Protein AF-A0A419DRN4-F1 (afdb_monomer_lite)

Secondary structure (DSSP, 8-state):
--HHHHHHHHHHHHHTSPP-HHHHHHHHHHHHH---TTHHHHHHHHHHHHHHHTT-HHHHHHHHHHHHHHHHTT-----HHHHHHHHHHHHHHHHHHTT-TTS-HHHHHHHHHHHHHHHHHHT-HHHHHHHHHHHHHHHT-HHHHHHHHHHHHTSPP-TTPPPHHHHHHHHHHHHHHTT-HHHHHHHHHHHHHSSS-THHHHHHHHHHHHHHHHTTTSS---HHHHHHHHTTPPPS-TTTTHHHHHHHHHHH-TT----HHHHHHHGGG--HHHHHHHHHHHHHHHHHHTTT---HHHHHHHHHHHHHHHHHHHTTT--HHHHHHHHHHH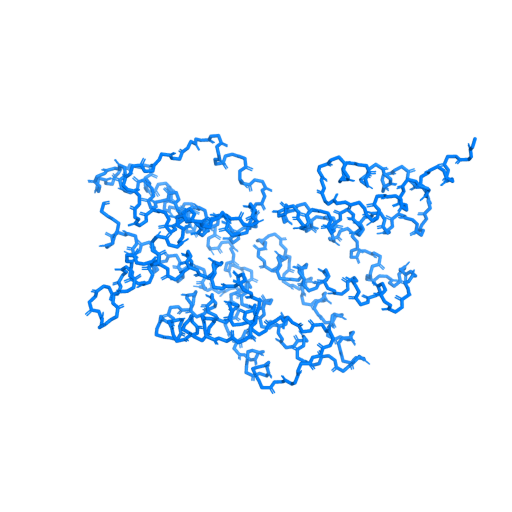HHHHH--

pLDDT: mean 90.11, std 9.07, range [51.47, 98.62]

Radius of gyration: 21.11 Å; chains: 1; bounding box: 54×40×71 Å

Structure (mmCIF, N/CA/C/O backbone):
data_AF-A0A419DRN4-F1
#
_entry.id   AF-A0A419DRN4-F1
#
loop_
_atom_site.group_PDB
_atom_site.id
_atom_site.type_symbol
_atom_site.label_atom_id
_atom_site.label_alt_id
_atom_site.label_comp_id
_atom_site.label_asym_id
_atom_site.label_entity_id
_atom_site.label_seq_id
_atom_site.pdbx_PDB_ins_code
_atom_site.Cartn_x
_atom_site.Cartn_y
_atom_site.Cartn_z
_atom_site.occupancy
_atom_site.B_iso_or_equiv
_atom_site.auth_seq_id
_atom_site.auth_comp_id
_atom_site.auth_asym_id
_atom_site.auth_atom_id
_atom_site.pdbx_PDB_model_num
ATOM 1 N N . MET A 1 1 ? -5.513 17.258 40.469 1.00 56.28 1 MET A N 1
ATOM 2 C CA . MET A 1 1 ? -6.393 16.559 39.514 1.00 56.28 1 MET A CA 1
ATOM 3 C C . MET A 1 1 ? -6.004 15.093 39.534 1.00 56.28 1 MET A C 1
ATOM 5 O O . MET A 1 1 ? -4.873 14.795 39.905 1.00 56.28 1 MET A O 1
ATOM 9 N N . ASN A 1 2 ? -6.939 14.185 39.268 1.00 71.81 2 ASN A N 1
ATOM 10 C CA . ASN A 1 2 ? -6.624 12.764 39.160 1.00 71.81 2 ASN A CA 1
ATOM 11 C C . ASN A 1 2 ? -5.829 12.545 37.852 1.00 71.81 2 ASN A C 1
ATOM 13 O O . ASN A 1 2 ? -6.337 12.957 36.810 1.00 71.81 2 ASN A O 1
ATOM 17 N N . PRO A 1 3 ? -4.635 11.916 37.863 1.00 73.00 3 PRO A N 1
ATOM 18 C CA . PRO A 1 3 ? -3.851 11.663 36.645 1.00 73.00 3 PRO A CA 1
ATOM 19 C C . PRO A 1 3 ? -4.659 10.999 35.518 1.00 73.00 3 PRO A C 1
ATOM 21 O O . PRO A 1 3 ? -4.467 11.282 34.341 1.00 73.00 3 PRO A O 1
ATOM 24 N N . HIS A 1 4 ? -5.635 10.168 35.880 1.00 70.56 4 HIS A N 1
ATOM 25 C CA . HIS A 1 4 ? -6.548 9.533 34.935 1.00 70.56 4 HIS A CA 1
ATOM 26 C C . HIS A 1 4 ? -7.506 10.526 34.238 1.00 70.56 4 HIS A C 1
ATOM 28 O O . HIS A 1 4 ? -7.734 10.436 33.033 1.00 70.56 4 HIS A O 1
ATOM 34 N N . GLU A 1 5 ? -8.034 11.515 34.967 1.00 73.38 5 GLU A N 1
ATOM 35 C CA . GLU A 1 5 ? -8.891 12.568 34.393 1.00 73.38 5 GLU A CA 1
ATOM 36 C C . GLU A 1 5 ? -8.097 13.498 33.458 1.00 73.38 5 GLU A C 1
ATOM 38 O O . GLU A 1 5 ? -8.642 14.005 32.472 1.00 73.38 5 GLU A O 1
ATOM 43 N N . GLU A 1 6 ? -6.803 13.692 33.740 1.00 86.12 6 GLU A N 1
ATOM 44 C CA . GLU A 1 6 ? -5.885 14.470 32.901 1.00 86.12 6 GLU A CA 1
ATOM 45 C C . GLU A 1 6 ? -5.606 13.766 31.565 1.00 86.12 6 GLU A C 1
ATOM 47 O O . GLU A 1 6 ? -5.730 14.400 30.512 1.00 86.12 6 GLU A O 1
ATOM 52 N N . LEU A 1 7 ? -5.315 12.458 31.582 1.00 87.69 7 LEU A N 1
ATOM 53 C CA . LEU A 1 7 ? -5.073 11.673 30.364 1.00 87.69 7 LEU A CA 1
ATOM 54 C C . LEU A 1 7 ? -6.320 11.564 29.480 1.00 87.69 7 LEU A C 1
ATOM 56 O O . LEU A 1 7 ? -6.224 11.757 28.269 1.00 87.69 7 LEU A O 1
ATOM 60 N N . ASN A 1 8 ? -7.500 11.333 30.061 1.00 88.00 8 ASN A N 1
ATOM 61 C CA . ASN A 1 8 ? -8.742 11.289 29.286 1.00 88.00 8 ASN A CA 1
ATOM 62 C C . ASN A 1 8 ? -9.063 12.654 28.643 1.00 88.00 8 ASN A C 1
ATOM 64 O O . ASN A 1 8 ? -9.419 12.736 27.468 1.00 88.00 8 ASN A O 1
ATOM 68 N N . SER A 1 9 ? -8.866 13.753 29.381 1.00 89.62 9 SER A N 1
ATOM 69 C CA . SER A 1 9 ? -9.043 15.107 28.833 1.00 89.62 9 SER A CA 1
ATOM 70 C C . SER A 1 9 ? -8.033 15.425 27.727 1.00 89.62 9 SER A C 1
ATOM 72 O O . SER A 1 9 ? -8.360 16.127 26.767 1.00 89.62 9 SER A O 1
ATOM 74 N N . LEU A 1 10 ? -6.798 14.928 27.840 1.00 91.38 10 LEU A N 1
ATOM 75 C CA . LEU A 1 10 ? -5.799 15.042 26.782 1.00 91.38 10 LEU A CA 1
ATOM 76 C C . LEU A 1 10 ? -6.215 14.241 25.542 1.00 91.38 10 LEU A C 1
ATOM 78 O O . LEU A 1 10 ? -6.235 14.810 24.453 1.00 91.38 10 LEU A O 1
ATOM 82 N N . TYR A 1 11 ? -6.618 12.980 25.709 1.00 94.50 11 TYR A N 1
ATOM 83 C CA . TYR A 1 11 ? -7.093 12.132 24.616 1.00 94.50 11 TYR A CA 1
ATOM 84 C C . TYR A 1 11 ? -8.239 12.783 23.833 1.00 94.50 11 TYR A C 1
ATOM 86 O O . TYR A 1 11 ? -8.164 12.878 22.611 1.00 94.50 11 TYR A O 1
ATOM 94 N N . LEU A 1 12 ? -9.259 13.312 24.516 1.00 93.19 12 LEU A N 1
ATOM 95 C CA . LEU A 1 12 ? -10.396 13.967 23.856 1.00 93.19 12 LEU A CA 1
ATOM 96 C C . LEU A 1 12 ? -9.982 15.173 23.000 1.00 93.19 12 LEU A C 1
ATOM 98 O O . LEU A 1 12 ? -10.598 15.420 21.967 1.00 93.19 12 LEU A O 1
ATOM 102 N N . ARG A 1 13 ? -8.933 15.907 23.395 1.00 93.81 13 ARG A N 1
ATOM 103 C CA . ARG A 1 13 ? -8.377 16.996 22.575 1.00 93.81 13 ARG A CA 1
ATOM 104 C C . ARG A 1 13 ? -7.607 16.468 21.368 1.00 93.81 13 ARG A C 1
ATOM 106 O O . ARG A 1 13 ? -7.737 17.022 20.285 1.00 93.81 13 ARG A O 1
ATOM 113 N N . LEU A 1 14 ? -6.809 15.418 21.557 1.00 94.06 14 LEU A N 1
ATOM 114 C CA . LEU A 1 14 ? -5.990 14.826 20.495 1.00 94.06 14 LEU A CA 1
ATOM 115 C C . LEU A 1 14 ? -6.829 14.091 19.451 1.00 94.06 14 LEU A C 1
ATOM 117 O O . LEU A 1 14 ? -6.462 14.078 18.278 1.00 94.06 14 LEU A O 1
ATOM 121 N N . LYS A 1 15 ? -7.955 13.498 19.854 1.00 91.62 15 LYS A N 1
ATOM 122 C CA . LYS A 1 15 ? -8.861 12.777 18.958 1.00 91.62 15 LYS A CA 1
ATOM 123 C C . LYS A 1 15 ? -9.292 13.637 17.766 1.00 91.62 15 LYS A C 1
ATOM 125 O O . LYS A 1 15 ? -9.277 13.149 16.644 1.00 91.62 15 LYS A O 1
ATOM 130 N N . GLU A 1 16 ? -9.595 14.907 18.013 1.00 90.75 16 GLU A N 1
ATOM 131 C CA . GLU A 1 16 ? -10.092 15.859 17.009 1.00 90.75 16 GLU A CA 1
ATOM 132 C C . GLU A 1 16 ? -8.982 16.744 16.405 1.00 90.75 16 GLU A C 1
ATOM 134 O O . GLU A 1 16 ? -9.267 17.629 15.603 1.00 90.75 16 GLU A O 1
ATOM 139 N N . ALA A 1 17 ? -7.725 16.561 16.820 1.00 93.31 17 ALA A N 1
ATOM 140 C CA . ALA A 1 17 ? -6.602 17.354 16.332 1.00 93.31 17 ALA A CA 1
ATOM 141 C C . ALA A 1 17 ? -6.109 16.861 14.964 1.00 93.31 17 ALA A C 1
ATOM 143 O O . ALA A 1 17 ? -6.125 15.659 14.689 1.00 93.31 17 ALA A O 1
ATOM 144 N N . ASP A 1 18 ? -5.600 17.791 14.150 1.00 95.06 18 ASP A N 1
ATOM 145 C CA . ASP A 1 18 ? -4.976 17.466 12.868 1.00 95.06 18 ASP A CA 1
ATOM 146 C C . ASP A 1 18 ? -3.788 16.495 13.055 1.00 95.06 18 ASP A C 1
ATOM 148 O O . ASP A 1 18 ? -3.058 16.595 14.053 1.00 95.06 18 ASP A O 1
ATOM 152 N N . PRO A 1 19 ? -3.554 15.569 12.105 1.00 94.19 19 PRO A N 1
ATOM 153 C CA . PRO A 1 19 ? -2.434 14.638 12.168 1.00 94.19 19 PRO A CA 1
ATOM 154 C C . PRO A 1 19 ? -1.077 15.344 12.267 1.00 94.19 19 PRO A C 1
ATOM 156 O O . PRO A 1 19 ? -0.766 16.249 11.492 1.00 94.19 19 PRO A O 1
ATOM 159 N N . SER A 1 20 ? -0.243 14.922 13.219 1.00 94.94 20 SER A N 1
ATOM 160 C CA . SER A 1 20 ? 1.113 15.455 13.399 1.00 94.94 20 SER A CA 1
ATOM 161 C C . SER A 1 20 ? 2.013 14.488 14.172 1.00 94.94 20 SER A C 1
ATOM 163 O O . SER A 1 20 ? 1.536 13.530 14.791 1.00 94.94 20 SER A O 1
ATOM 165 N N . LEU A 1 21 ? 3.328 14.732 14.146 1.00 93.25 21 LEU A N 1
ATOM 166 C CA . LEU A 1 21 ? 4.293 13.961 14.940 1.00 93.25 21 LEU A CA 1
ATOM 167 C C . LEU A 1 21 ? 4.027 14.121 16.442 1.00 93.25 21 LEU A C 1
ATOM 169 O O . LEU A 1 21 ? 3.915 13.126 17.147 1.00 93.25 21 LEU A O 1
ATOM 173 N N . GLU A 1 22 ? 3.824 15.358 16.905 1.00 96.50 22 GLU A N 1
ATOM 174 C CA . GLU A 1 22 ? 3.532 15.678 18.310 1.00 96.50 22 GLU A CA 1
ATOM 175 C C . GLU A 1 22 ? 2.226 15.022 18.790 1.00 96.50 22 GLU A C 1
ATOM 177 O O . GLU A 1 22 ? 2.154 14.494 19.905 1.00 96.50 22 GLU A O 1
ATOM 182 N N . ARG A 1 23 ? 1.196 14.997 17.927 1.00 96.31 23 ARG A N 1
ATOM 183 C CA . ARG A 1 23 ? -0.053 14.270 18.193 1.00 96.31 23 ARG A CA 1
ATOM 184 C C . ARG A 1 23 ? 0.220 12.779 18.372 1.00 96.31 23 ARG A C 1
ATOM 186 O O . ARG A 1 23 ? -0.278 12.188 19.327 1.00 96.31 23 ARG A O 1
ATOM 193 N N . GLY A 1 24 ? 1.020 12.189 17.486 1.00 95.88 24 GLY A N 1
ATOM 194 C CA . GLY A 1 24 ? 1.427 10.787 17.566 1.00 95.88 24 GLY A CA 1
ATOM 195 C C . GLY A 1 24 ? 2.184 10.465 18.855 1.00 95.88 24 GLY A C 1
ATOM 196 O O . GLY A 1 24 ? 1.795 9.547 19.570 1.00 95.88 24 GLY A O 1
ATOM 197 N N . GLU A 1 25 ? 3.213 11.242 19.192 1.00 96.06 25 GLU A N 1
ATOM 198 C CA . GLU A 1 25 ? 3.991 11.071 20.428 1.00 96.06 25 GLU A CA 1
ATOM 199 C C . GLU A 1 25 ? 3.091 11.137 21.667 1.00 96.06 25 GLU A C 1
ATOM 201 O O . GLU A 1 25 ? 3.141 10.254 22.521 1.00 96.06 25 GLU A O 1
ATOM 206 N N . SER A 1 26 ? 2.186 12.118 21.716 1.00 96.31 26 SER A N 1
ATOM 207 C CA . SER A 1 26 ? 1.250 12.275 22.833 1.00 96.31 26 SER A CA 1
ATOM 208 C C . SER A 1 26 ? 0.281 11.094 22.964 1.00 96.31 26 SER A C 1
ATOM 210 O O . SER A 1 26 ? 0.006 10.642 24.074 1.00 96.31 26 SER A O 1
ATOM 212 N N . LEU A 1 27 ? -0.245 10.576 21.847 1.00 97.62 27 LEU A N 1
ATOM 213 C CA . LEU A 1 27 ? -1.132 9.405 21.847 1.00 97.62 27 LEU A CA 1
ATOM 214 C C . LEU A 1 27 ? -0.395 8.132 22.283 1.00 97.62 27 LEU A C 1
ATOM 216 O O . LEU A 1 27 ? -0.963 7.332 23.029 1.00 97.62 27 LEU A O 1
ATOM 220 N N . TRP A 1 28 ? 0.864 7.968 21.868 1.00 96.19 28 TRP A N 1
ATOM 221 C CA . TRP A 1 28 ? 1.708 6.854 22.300 1.00 96.19 28 TRP A CA 1
ATOM 222 C C . TRP A 1 28 ? 1.975 6.902 23.807 1.00 96.19 28 TRP A C 1
ATOM 224 O O . TRP A 1 28 ? 1.780 5.901 24.493 1.00 96.19 28 TRP A O 1
ATOM 234 N N . THR A 1 29 ? 2.303 8.078 24.352 1.00 94.94 29 THR A N 1
ATOM 235 C CA . THR A 1 29 ? 2.464 8.263 25.803 1.00 94.94 29 THR A CA 1
ATOM 236 C C . THR A 1 29 ? 1.190 7.904 26.567 1.00 94.94 29 THR A C 1
ATOM 238 O O . THR A 1 29 ? 1.260 7.198 27.569 1.00 94.94 29 THR A O 1
ATOM 241 N N . ILE A 1 30 ? 0.007 8.316 26.087 1.00 95.31 30 ILE A N 1
ATOM 242 C CA . ILE A 1 30 ? -1.265 7.918 26.719 1.00 95.31 30 ILE A CA 1
ATOM 243 C C . ILE A 1 30 ? -1.413 6.394 26.716 1.00 95.31 30 ILE A C 1
ATOM 245 O O . ILE A 1 30 ? -1.795 5.828 27.738 1.00 95.31 30 ILE A O 1
ATOM 249 N N . PHE A 1 31 ? -1.126 5.735 25.591 1.00 95.75 31 PHE A N 1
ATOM 250 C CA . PHE A 1 31 ? -1.194 4.279 25.477 1.00 95.75 31 PHE A CA 1
ATOM 251 C C . PHE A 1 31 ? -0.250 3.566 26.459 1.00 95.75 31 PHE A C 1
ATOM 253 O O . PHE A 1 31 ? -0.656 2.584 27.085 1.00 95.75 31 PHE A O 1
ATOM 260 N N . GLU A 1 32 ? 0.983 4.048 26.619 1.00 94.56 32 GLU A N 1
ATOM 261 C CA . GLU A 1 32 ? 1.964 3.451 27.529 1.00 94.56 32 GLU A CA 1
ATOM 262 C C . GLU A 1 32 ? 1.582 3.653 29.000 1.00 94.56 32 GLU A C 1
ATOM 264 O O . GLU A 1 32 ? 1.533 2.675 29.759 1.00 94.56 32 GLU A O 1
ATOM 269 N N . ASP A 1 33 ? 1.245 4.889 29.372 1.00 93.44 33 ASP A N 1
ATOM 270 C CA . ASP A 1 33 ? 1.101 5.316 30.767 1.00 93.44 33 ASP A CA 1
ATOM 271 C C . ASP A 1 33 ? -0.280 5.019 31.365 1.00 93.44 33 ASP A C 1
ATOM 273 O O . ASP A 1 33 ? -0.430 4.948 32.590 1.00 93.44 33 ASP A O 1
ATOM 277 N N . THR A 1 34 ? -1.314 4.845 30.536 1.00 92.75 34 THR A N 1
ATOM 278 C CA . THR A 1 34 ? -2.661 4.585 31.050 1.00 92.75 34 THR A CA 1
ATOM 279 C C . THR A 1 34 ? -2.835 3.141 31.529 1.00 92.75 34 THR A C 1
ATOM 281 O O . THR A 1 34 ? -2.494 2.171 30.844 1.00 92.75 34 THR A O 1
ATOM 284 N N . THR A 1 35 ? -3.448 2.986 32.703 1.00 90.00 35 THR A N 1
ATOM 285 C CA . THR A 1 35 ? -3.929 1.696 33.232 1.00 90.00 35 THR A CA 1
ATOM 286 C C . THR A 1 35 ? -5.413 1.457 32.949 1.00 90.00 35 THR A C 1
ATOM 288 O O . THR A 1 35 ? -5.949 0.408 33.303 1.00 90.00 35 THR A O 1
ATOM 291 N N . ASP A 1 36 ? -6.088 2.416 32.311 1.00 90.25 36 ASP A N 1
ATOM 292 C CA . ASP A 1 36 ? -7.487 2.293 31.920 1.00 90.25 36 ASP A CA 1
ATOM 293 C C . ASP A 1 36 ? -7.631 1.383 30.698 1.00 90.25 36 ASP A C 1
ATOM 295 O O . ASP A 1 36 ? -7.237 1.743 29.587 1.00 90.25 36 ASP A O 1
ATOM 299 N N . ALA A 1 37 ? -8.242 0.218 30.913 1.00 89.50 37 ALA A N 1
ATOM 300 C CA . ALA A 1 37 ? -8.486 -0.783 29.880 1.00 89.50 37 ALA A CA 1
ATOM 301 C C . ALA A 1 37 ? -9.396 -0.289 28.741 1.00 89.50 37 ALA A C 1
ATOM 303 O O . ALA A 1 37 ? -9.355 -0.860 27.657 1.00 89.50 37 ALA A O 1
ATOM 304 N N . THR A 1 38 ? -10.188 0.765 28.955 1.00 90.50 38 THR A N 1
ATOM 305 C CA . THR A 1 38 ? -11.053 1.359 27.926 1.00 90.50 38 THR A CA 1
ATOM 306 C C . THR A 1 38 ? -10.331 2.436 27.119 1.00 90.50 38 THR A C 1
ATOM 308 O O . THR A 1 38 ? -10.432 2.465 25.894 1.00 90.50 38 THR A O 1
ATOM 311 N N . LEU A 1 39 ? -9.544 3.293 27.778 1.00 93.00 39 LEU A N 1
ATOM 312 C CA . LEU A 1 39 ? -8.794 4.360 27.113 1.00 93.00 39 LEU A CA 1
ATOM 313 C C . LEU A 1 39 ? -7.594 3.824 26.327 1.00 93.00 39 LEU A C 1
ATOM 315 O O . LEU A 1 39 ? -7.273 4.352 25.263 1.00 93.00 39 LEU A O 1
ATOM 319 N N . ARG A 1 40 ? -6.932 2.779 26.835 1.00 95.06 40 ARG A N 1
ATOM 320 C CA . ARG A 1 40 ? -5.718 2.213 26.234 1.00 95.06 40 ARG A CA 1
ATOM 321 C C . ARG A 1 40 ? -5.894 1.810 24.760 1.00 95.06 40 ARG A C 1
ATOM 323 O O . ARG A 1 40 ? -5.136 2.327 23.938 1.00 95.06 40 ARG A O 1
ATOM 330 N N . PRO A 1 41 ? -6.877 0.969 24.378 1.00 95.69 41 PRO A N 1
ATOM 331 C CA . PRO A 1 41 ? -7.075 0.617 22.973 1.00 95.69 41 PRO A CA 1
ATOM 332 C C . PRO A 1 41 ? -7.542 1.799 22.115 1.00 95.69 41 PRO A C 1
ATOM 334 O O . PRO A 1 41 ? -7.174 1.888 20.948 1.00 95.69 41 PRO A O 1
ATOM 337 N N . LEU A 1 42 ? -8.299 2.747 22.677 1.00 95.62 42 LEU A N 1
ATOM 338 C CA . LEU A 1 42 ? -8.740 3.941 21.949 1.00 95.62 42 LEU A CA 1
ATOM 339 C C . LEU A 1 42 ? -7.572 4.879 21.605 1.00 95.62 42 LEU A C 1
ATOM 341 O O . LEU A 1 42 ? -7.508 5.414 20.494 1.00 95.62 42 LEU A O 1
ATOM 345 N N . ALA A 1 43 ? -6.628 5.051 22.534 1.00 96.50 43 ALA A N 1
ATOM 346 C CA . ALA A 1 43 ? -5.403 5.809 22.301 1.00 96.50 43 ALA A CA 1
ATOM 347 C C . ALA A 1 43 ? -4.533 5.141 21.227 1.00 96.50 43 ALA A C 1
ATOM 349 O O . ALA A 1 43 ? -4.057 5.828 20.324 1.00 96.50 43 ALA A O 1
ATOM 350 N N . LEU A 1 44 ? -4.396 3.811 21.277 1.00 97.50 44 LEU A N 1
ATOM 351 C CA . LEU A 1 44 ? -3.646 3.042 20.282 1.00 97.50 44 LEU A CA 1
ATOM 352 C C . LEU A 1 44 ? -4.287 3.105 18.889 1.00 97.50 44 LEU A C 1
ATOM 354 O O . LEU A 1 44 ? -3.587 3.323 17.903 1.00 97.50 44 LEU A O 1
ATOM 358 N N . TRP A 1 45 ? -5.612 2.977 18.801 1.00 97.56 45 TRP A N 1
ATOM 359 C CA . TRP A 1 45 ? -6.337 3.128 17.541 1.00 97.56 45 TRP A CA 1
ATOM 360 C C . TRP A 1 45 ? -6.152 4.533 16.953 1.00 97.56 45 TRP A C 1
ATOM 362 O O . TRP A 1 45 ? -5.763 4.680 15.795 1.00 97.56 45 TRP A O 1
ATOM 372 N N . THR A 1 46 ? -6.328 5.576 17.767 1.00 97.19 46 THR A N 1
ATOM 373 C CA . THR A 1 46 ? -6.142 6.967 17.318 1.00 97.19 46 THR A CA 1
ATOM 374 C C . THR A 1 46 ? -4.691 7.243 16.912 1.00 97.19 46 THR A C 1
ATOM 376 O O . THR A 1 46 ? -4.446 7.970 15.947 1.00 97.19 46 THR A O 1
ATOM 379 N N . PHE A 1 47 ? -3.715 6.649 17.610 1.00 97.62 47 PHE A N 1
ATOM 380 C CA . PHE A 1 47 ? -2.307 6.693 17.215 1.00 97.62 47 PHE A CA 1
ATOM 381 C C . PHE A 1 47 ? -2.097 6.042 15.848 1.00 97.62 47 PHE A C 1
ATOM 383 O O . PHE A 1 47 ? -1.443 6.631 14.990 1.00 97.62 47 PHE A O 1
ATOM 390 N N . SER A 1 48 ? -2.675 4.861 15.631 1.00 97.00 48 SER A N 1
ATOM 391 C CA . SER A 1 48 ? -2.575 4.134 14.367 1.00 97.00 48 SER A CA 1
ATOM 392 C C . SER A 1 48 ? -3.124 4.968 13.205 1.00 97.00 48 SER A C 1
ATOM 394 O O . SER A 1 48 ? -2.398 5.220 12.242 1.00 97.00 48 SER A O 1
ATOM 396 N N . GLN A 1 49 ? -4.329 5.532 13.349 1.00 95.69 49 GLN A N 1
ATOM 397 C CA . GLN A 1 49 ? -4.907 6.472 12.379 1.00 95.69 49 GLN A CA 1
ATOM 398 C C . GLN A 1 49 ? -3.982 7.674 12.119 1.00 95.69 49 GLN A C 1
ATOM 400 O O . GLN A 1 49 ? -3.755 8.041 10.971 1.00 95.69 49 GLN A O 1
ATOM 405 N N . ASN A 1 50 ? -3.378 8.260 13.161 1.00 95.75 50 ASN A N 1
ATOM 406 C CA . ASN A 1 50 ? -2.419 9.355 12.992 1.00 95.75 50 ASN A CA 1
ATOM 407 C C . ASN A 1 50 ? -1.221 8.953 12.118 1.00 95.75 50 ASN A C 1
ATOM 409 O O . ASN A 1 50 ? -0.799 9.730 11.268 1.00 95.75 50 ASN A O 1
ATOM 413 N N . GLN A 1 51 ? -0.661 7.758 12.328 1.00 93.25 51 GLN A N 1
ATOM 414 C CA . GLN A 1 51 ? 0.453 7.266 11.510 1.00 93.25 51 GLN A CA 1
ATOM 415 C C . GLN A 1 51 ? 0.021 7.012 10.066 1.00 93.25 51 GLN A C 1
ATOM 417 O O . GLN A 1 51 ? 0.769 7.331 9.144 1.00 93.25 51 GLN A O 1
ATOM 422 N N . PHE A 1 52 ? -1.190 6.491 9.868 1.00 91.62 52 PHE A N 1
ATOM 423 C CA . PHE A 1 52 ? -1.768 6.303 8.543 1.00 91.62 52 PHE A CA 1
ATOM 424 C C . PHE A 1 52 ? -1.881 7.627 7.779 1.00 91.62 52 PHE A C 1
ATOM 426 O O . PHE A 1 52 ? -1.406 7.730 6.649 1.00 91.62 52 PHE A O 1
ATOM 433 N N . ASP A 1 53 ? -2.436 8.658 8.417 1.00 90.06 53 ASP A N 1
ATOM 434 C CA . ASP A 1 53 ? -2.633 9.975 7.801 1.00 90.06 53 ASP A CA 1
ATOM 435 C C . ASP A 1 53 ? -1.314 10.684 7.467 1.00 90.06 53 ASP A C 1
ATOM 437 O O . ASP A 1 53 ? -1.251 11.468 6.522 1.00 90.06 53 ASP A O 1
ATOM 441 N N . LEU A 1 54 ? -0.246 10.388 8.214 1.00 87.25 54 LEU A N 1
ATOM 442 C CA . LEU A 1 54 ? 1.111 10.865 7.929 1.00 87.25 54 LEU A CA 1
ATOM 443 C C . LEU A 1 54 ? 1.832 10.038 6.847 1.00 87.25 54 LEU A C 1
ATOM 445 O O . LEU A 1 54 ? 2.938 10.396 6.444 1.00 87.25 54 LEU A O 1
ATOM 449 N N . GLY A 1 55 ? 1.248 8.928 6.384 1.00 84.19 55 GLY A N 1
ATOM 450 C CA . GLY A 1 55 ? 1.891 7.997 5.452 1.00 84.19 55 GLY A CA 1
ATOM 451 C C . GLY A 1 55 ? 2.992 7.141 6.080 1.00 84.19 55 GLY A C 1
ATOM 452 O O . GLY A 1 55 ? 3.828 6.591 5.366 1.00 84.19 55 GLY A O 1
ATOM 453 N N . HIS A 1 56 ? 3.014 7.019 7.408 1.00 88.00 56 HIS A N 1
ATOM 454 C CA . HIS A 1 56 ? 3.960 6.195 8.159 1.00 88.00 56 HIS A CA 1
ATOM 455 C C . HIS A 1 56 ? 3.444 4.754 8.276 1.00 88.00 56 HIS A C 1
ATOM 457 O O . HIS A 1 56 ? 3.116 4.278 9.368 1.00 88.00 56 HIS A O 1
ATOM 463 N N . PHE A 1 57 ? 3.341 4.050 7.147 1.00 86.75 57 PHE A N 1
ATOM 464 C CA . PHE A 1 57 ? 2.609 2.781 7.078 1.00 86.75 57 PHE A CA 1
ATOM 465 C C . PHE A 1 57 ? 3.189 1.678 7.958 1.00 86.75 57 PHE A C 1
ATOM 467 O O . PHE A 1 57 ? 2.425 0.937 8.569 1.00 86.75 57 PHE A O 1
ATOM 474 N N . ARG A 1 58 ? 4.513 1.611 8.129 1.00 86.44 58 ARG A N 1
ATOM 475 C CA . ARG A 1 58 ? 5.122 0.643 9.053 1.00 86.44 58 ARG A CA 1
ATOM 476 C C . ARG A 1 58 ? 4.711 0.894 10.509 1.00 86.44 58 ARG A C 1
ATOM 478 O O . ARG A 1 58 ? 4.355 -0.040 11.221 1.00 86.44 58 ARG A O 1
ATOM 485 N N . SER A 1 59 ? 4.679 2.155 10.943 1.00 89.75 59 SER A N 1
ATOM 486 C CA . SER A 1 59 ? 4.210 2.534 12.286 1.00 89.75 59 SER A CA 1
ATOM 487 C C . SER A 1 59 ? 2.707 2.295 12.464 1.00 89.75 59 SER A C 1
ATOM 489 O O . SER A 1 59 ? 2.270 1.841 13.526 1.00 89.75 59 SER A O 1
ATOM 491 N N . PHE A 1 60 ? 1.911 2.563 11.424 1.00 93.25 60 PHE A N 1
ATOM 492 C CA . PHE A 1 60 ? 0.492 2.200 11.376 1.00 93.25 60 PHE A CA 1
ATOM 493 C C . PHE A 1 60 ? 0.306 0.688 11.559 1.00 93.25 60 PHE A C 1
ATOM 495 O O . PHE A 1 60 ? -0.419 0.280 12.461 1.00 93.25 60 PHE A O 1
ATOM 502 N N . LEU A 1 61 ? 1.019 -0.136 10.787 1.00 92.81 61 LEU A N 1
ATOM 503 C CA . LEU A 1 61 ? 0.929 -1.595 10.850 1.00 92.81 61 LEU A CA 1
ATOM 504 C C . LEU A 1 61 ? 1.308 -2.151 12.215 1.00 92.81 61 LEU A C 1
ATOM 506 O O . LEU A 1 61 ? 0.578 -2.980 12.754 1.00 92.81 61 LEU A O 1
ATOM 510 N N . VAL A 1 62 ? 2.416 -1.685 12.797 1.00 92.62 62 VAL A N 1
ATOM 511 C CA . VAL A 1 62 ? 2.847 -2.124 14.132 1.00 92.62 62 VAL A CA 1
ATOM 512 C C . VAL A 1 62 ? 1.776 -1.795 15.170 1.00 92.62 62 VAL A C 1
ATOM 514 O O . VAL A 1 62 ? 1.362 -2.666 15.930 1.00 92.62 62 VAL A O 1
ATOM 517 N N . SER A 1 63 ? 1.283 -0.556 15.188 1.00 95.75 63 SER A N 1
ATOM 518 C CA . SER A 1 63 ? 0.268 -0.147 16.165 1.00 95.75 63 SER A CA 1
ATOM 519 C C . SER A 1 63 ? -1.086 -0.822 15.960 1.00 95.75 63 SER A C 1
ATOM 521 O O . SER A 1 63 ? -1.722 -1.195 16.945 1.00 95.75 63 SER A O 1
ATOM 523 N N . PHE A 1 64 ? -1.516 -1.038 14.716 1.00 97.19 64 PHE A N 1
ATOM 524 C CA . PHE A 1 64 ? -2.764 -1.746 14.435 1.00 97.19 64 PHE A CA 1
ATOM 525 C C . PHE A 1 64 ? -2.645 -3.242 14.753 1.00 97.19 64 PHE A C 1
ATOM 527 O O . PHE A 1 64 ? -3.563 -3.813 15.325 1.00 97.19 64 PHE A O 1
ATOM 534 N N . SER A 1 65 ? -1.488 -3.865 14.502 1.00 95.06 65 SER A N 1
ATOM 535 C CA . SER A 1 65 ? -1.229 -5.259 14.899 1.00 95.06 65 SER A CA 1
ATOM 536 C C . SER A 1 65 ? -1.303 -5.448 16.415 1.00 95.06 65 SER A C 1
ATOM 538 O O . SER A 1 65 ? -1.791 -6.470 16.881 1.00 95.06 65 SER A O 1
ATOM 540 N N . LEU A 1 66 ? -0.866 -4.454 17.198 1.00 95.81 66 LEU A N 1
ATOM 541 C CA . LEU A 1 66 ? -1.073 -4.456 18.649 1.00 95.81 66 LEU A CA 1
ATOM 542 C C . LEU A 1 66 ? -2.560 -4.302 19.005 1.00 95.81 66 LEU A C 1
ATOM 544 O O . LEU A 1 66 ? -3.042 -4.959 19.924 1.00 95.81 66 LEU A O 1
ATOM 548 N N . LEU A 1 67 ? -3.303 -3.463 18.276 1.00 97.31 67 LEU A N 1
ATOM 549 C CA . LEU A 1 67 ? -4.747 -3.292 18.467 1.00 97.31 67 LEU A CA 1
ATOM 550 C C . LEU A 1 67 ? -5.526 -4.586 18.169 1.00 97.31 67 LEU A C 1
ATOM 552 O O . LEU A 1 67 ? -6.527 -4.858 18.838 1.00 97.31 67 LEU A O 1
ATOM 556 N N . MET A 1 68 ? -5.039 -5.406 17.229 1.00 96.75 68 MET A N 1
ATOM 557 C CA . MET A 1 68 ? -5.645 -6.691 16.874 1.00 96.75 68 MET A CA 1
ATOM 558 C C . MET A 1 68 ? -5.786 -7.641 18.066 1.00 96.75 68 MET A C 1
ATOM 560 O O . MET A 1 68 ? -6.715 -8.443 18.078 1.00 96.75 68 MET A O 1
ATOM 564 N N . ASP A 1 69 ? -4.954 -7.535 19.104 1.00 94.75 69 ASP A N 1
ATOM 565 C CA . ASP A 1 69 ? -5.107 -8.362 20.306 1.00 94.75 69 ASP A CA 1
ATOM 566 C C . ASP A 1 69 ? -6.425 -8.099 21.046 1.00 94.75 69 ASP A C 1
ATOM 568 O O . ASP A 1 69 ? -7.026 -9.039 21.568 1.00 94.75 69 ASP A O 1
ATOM 572 N N . TRP A 1 70 ? -6.887 -6.846 21.084 1.00 95.94 70 TRP A N 1
ATOM 573 C CA . TRP A 1 70 ? -8.191 -6.502 21.658 1.00 95.94 70 TRP A CA 1
ATOM 574 C C . TRP A 1 70 ? -9.336 -6.888 20.722 1.00 95.94 70 TRP A C 1
ATOM 576 O O . TRP A 1 70 ? -10.370 -7.354 21.197 1.00 95.94 70 TRP A O 1
ATOM 586 N N . ILE A 1 71 ? -9.146 -6.723 19.408 1.00 95.69 71 ILE A N 1
ATOM 587 C CA . ILE A 1 71 ? -10.142 -7.091 18.390 1.00 95.69 71 ILE A CA 1
ATOM 588 C C . ILE A 1 71 ? -10.387 -8.605 18.417 1.00 95.69 71 ILE A C 1
ATOM 590 O O . ILE A 1 71 ? -11.523 -9.040 18.547 1.00 95.69 71 ILE A O 1
ATOM 594 N N . ARG A 1 72 ? -9.331 -9.426 18.386 1.00 94.69 72 ARG A N 1
ATOM 595 C CA . ARG A 1 72 ? -9.431 -10.898 18.362 1.00 94.69 72 ARG A CA 1
ATOM 596 C C . ARG A 1 72 ? -10.058 -11.495 19.626 1.00 94.69 72 ARG A C 1
ATOM 598 O O . ARG A 1 72 ? -10.537 -12.627 19.577 1.00 94.69 72 ARG A O 1
ATOM 605 N N . LYS A 1 73 ? -10.017 -10.767 20.747 1.00 94.38 73 LYS A N 1
ATOM 606 C CA . LYS A 1 73 ? -10.603 -11.167 22.039 1.00 94.38 73 LYS A CA 1
ATOM 607 C C . LYS A 1 73 ? -11.985 -10.564 22.298 1.00 94.38 73 LYS A C 1
ATOM 609 O O . LYS A 1 73 ? -12.540 -10.817 23.364 1.00 94.38 73 LYS A O 1
ATOM 614 N N . ASP A 1 74 ? -12.511 -9.761 21.372 1.00 91.25 74 ASP A N 1
ATOM 615 C CA . ASP A 1 74 ? -13.769 -9.022 21.533 1.00 91.25 74 ASP A CA 1
ATOM 616 C C . ASP A 1 74 ? -13.783 -8.129 22.796 1.00 91.25 74 ASP A C 1
ATOM 618 O O . ASP A 1 74 ? -14.795 -7.977 23.481 1.00 91.25 74 ASP A O 1
ATOM 622 N N . GLU A 1 75 ? -12.635 -7.528 23.131 1.00 93.56 75 GLU A N 1
ATOM 623 C CA . GLU A 1 75 ? -12.447 -6.715 24.347 1.00 93.56 75 GLU A CA 1
ATOM 624 C C . GLU A 1 75 ? -12.690 -5.209 24.114 1.00 93.56 75 GLU A C 1
ATOM 626 O O . GLU A 1 75 ? -12.562 -4.398 25.036 1.00 93.56 75 GLU A O 1
ATOM 631 N N . LEU A 1 76 ? -13.055 -4.807 22.893 1.00 92.75 76 LEU A N 1
ATOM 632 C CA . LEU A 1 76 ? -13.374 -3.419 22.557 1.00 92.75 76 LEU A CA 1
ATOM 633 C C . LEU A 1 76 ? -14.854 -3.114 22.799 1.00 92.75 76 LEU A C 1
ATOM 635 O O . LEU A 1 76 ? -15.742 -3.772 22.271 1.00 92.75 76 LEU A O 1
ATOM 639 N N . THR A 1 77 ? -15.134 -2.049 23.553 1.00 90.06 77 THR A N 1
ATOM 640 C CA . THR A 1 77 ? -16.496 -1.511 23.695 1.00 90.06 77 THR A CA 1
ATOM 641 C C . THR A 1 77 ? -16.648 -0.272 22.817 1.00 90.06 77 THR A C 1
ATOM 643 O O . THR A 1 77 ? -16.227 0.820 23.203 1.00 90.06 77 THR A O 1
ATOM 646 N N . LEU A 1 78 ? -17.242 -0.439 21.634 1.00 92.69 78 LEU A N 1
ATOM 647 C CA . LEU A 1 78 ? -17.414 0.622 20.638 1.00 92.69 78 LEU A CA 1
ATOM 648 C C . LEU A 1 78 ? -18.895 0.924 20.392 1.00 92.69 78 LEU A C 1
ATOM 650 O O . LEU A 1 78 ? -19.760 0.057 20.488 1.00 92.69 78 LEU A O 1
ATOM 654 N N . THR A 1 79 ? -19.199 2.178 20.062 1.00 94.06 79 THR A N 1
ATOM 655 C CA . THR A 1 79 ? -20.490 2.517 19.444 1.00 94.06 79 THR A CA 1
ATOM 656 C C . THR A 1 79 ? -20.523 2.023 17.991 1.00 94.06 79 THR A C 1
ATOM 658 O O . THR A 1 79 ? -19.458 1.929 17.384 1.00 94.06 79 THR A O 1
ATOM 661 N N . PRO A 1 80 ? -21.704 1.817 17.374 1.00 93.75 80 PRO A N 1
ATOM 662 C CA . PRO A 1 80 ? -21.790 1.360 15.980 1.00 93.75 80 PRO A CA 1
ATOM 663 C C . PRO A 1 80 ? -21.014 2.240 14.991 1.00 93.75 80 PRO A C 1
ATOM 665 O O . PRO A 1 80 ? -20.370 1.751 14.073 1.00 93.75 80 PRO A O 1
ATOM 668 N N . LYS A 1 81 ? -21.009 3.562 15.215 1.00 93.12 81 LYS A N 1
ATOM 669 C CA . LYS A 1 81 ? -20.210 4.482 14.401 1.00 93.12 81 LYS A CA 1
ATOM 670 C C . LYS A 1 81 ? -18.705 4.236 14.569 1.00 93.12 81 LYS A C 1
ATOM 672 O O . LYS A 1 81 ? -17.984 4.224 13.585 1.00 93.12 81 LYS A O 1
ATOM 677 N N . GLN A 1 82 ? -18.234 4.064 15.805 1.00 94.19 82 GLN A N 1
ATOM 678 C CA . GLN A 1 82 ? -16.814 3.810 16.066 1.00 94.19 82 GLN A CA 1
ATOM 679 C C . GLN A 1 82 ? -16.365 2.457 15.528 1.00 94.19 82 GLN A C 1
ATOM 681 O O . GLN A 1 82 ? -15.231 2.336 15.092 1.00 94.19 82 GLN A O 1
ATOM 686 N N . GLU A 1 83 ? -17.235 1.453 15.571 1.00 95.56 83 GLU A N 1
ATOM 687 C CA . GLU A 1 83 ? -16.970 0.166 14.943 1.00 95.56 83 GLU A CA 1
ATOM 688 C C . GLU A 1 83 ? -16.800 0.345 13.430 1.00 95.56 83 GLU A C 1
ATOM 690 O O . GLU A 1 83 ? -15.762 -0.025 12.893 1.00 95.56 83 GLU A O 1
ATOM 695 N N . LEU A 1 84 ? -17.727 1.033 12.757 1.00 96.00 84 LEU A N 1
ATOM 696 C CA . LEU A 1 84 ? -17.591 1.334 11.330 1.00 96.00 84 LEU A CA 1
ATOM 697 C C . LEU A 1 84 ? -16.292 2.105 11.010 1.00 96.00 84 LEU A C 1
ATOM 699 O O . LEU A 1 84 ? -15.569 1.741 10.083 1.00 96.00 84 LEU A O 1
ATOM 703 N N . ASP A 1 85 ? -15.962 3.130 11.803 1.00 94.62 85 ASP A N 1
ATOM 704 C CA . ASP A 1 85 ? -14.720 3.906 11.671 1.00 94.62 85 ASP A CA 1
ATOM 705 C C . ASP A 1 85 ? -13.467 3.025 11.898 1.00 94.62 85 ASP A C 1
ATOM 707 O O . ASP A 1 85 ? -12.454 3.193 11.216 1.00 94.62 85 ASP A O 1
ATOM 711 N N . LEU A 1 86 ? -13.515 2.060 12.824 1.00 96.62 86 LEU A N 1
ATOM 712 C CA . LEU A 1 86 ? -12.425 1.104 13.050 1.00 96.62 86 LEU A CA 1
ATOM 713 C C . LEU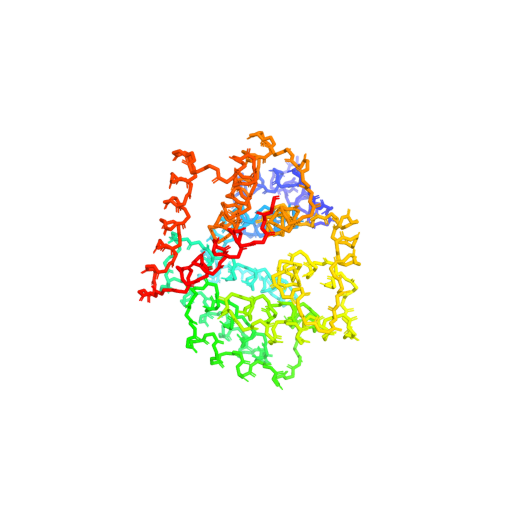 A 1 86 ? -12.249 0.185 11.838 1.00 96.62 86 LEU A C 1
ATOM 715 O O . LEU A 1 86 ? -11.118 -0.060 11.416 1.00 96.62 86 LEU A O 1
ATOM 719 N N . TYR A 1 87 ? -13.345 -0.294 11.247 1.00 97.44 87 TYR A N 1
ATOM 720 C CA . TYR A 1 87 ? -13.294 -1.171 10.076 1.00 97.44 87 TYR A CA 1
ATOM 721 C C . TYR A 1 87 ? -12.755 -0.463 8.828 1.00 97.44 87 TYR A C 1
ATOM 723 O O . TYR A 1 87 ? -12.088 -1.105 8.017 1.00 97.44 87 TYR A O 1
ATOM 731 N N . TRP A 1 88 ? -12.898 0.862 8.713 1.00 96.25 88 TRP A N 1
ATOM 732 C CA . TRP A 1 88 ? -12.151 1.643 7.718 1.00 96.25 88 TRP A CA 1
ATOM 733 C C . TRP A 1 88 ? -10.630 1.502 7.869 1.00 96.25 88 TRP A C 1
ATOM 735 O O . TRP A 1 88 ? -9.918 1.417 6.869 1.00 96.25 88 TRP A O 1
ATOM 745 N N . ASN A 1 89 ? -10.111 1.447 9.098 1.00 95.94 89 ASN A N 1
ATOM 746 C CA . ASN A 1 89 ? -8.687 1.198 9.340 1.00 95.94 89 ASN A CA 1
ATOM 747 C C . ASN A 1 89 ? -8.316 -0.274 9.211 1.00 95.94 89 ASN A C 1
ATOM 749 O O . ASN A 1 89 ? -7.232 -0.570 8.717 1.00 95.94 89 ASN A O 1
ATOM 753 N N . TYR A 1 90 ? -9.216 -1.183 9.580 1.00 98.19 90 TYR A N 1
ATOM 754 C CA . TYR A 1 90 ? -9.017 -2.618 9.400 1.00 98.19 90 TYR A CA 1
ATOM 755 C C . TYR A 1 90 ? -8.825 -2.957 7.910 1.00 98.19 90 TYR A C 1
ATOM 757 O O . TYR A 1 90 ? -7.873 -3.651 7.556 1.00 98.19 90 TYR A O 1
ATOM 765 N N . LYS A 1 91 ? -9.616 -2.359 7.005 1.00 96.94 91 LYS A N 1
ATOM 766 C CA . LYS A 1 91 ? -9.387 -2.448 5.549 1.00 96.94 91 LYS A CA 1
ATOM 767 C C . LYS A 1 91 ? -7.936 -2.135 5.180 1.00 96.94 91 LYS A C 1
ATOM 769 O O . LYS A 1 91 ? -7.265 -2.941 4.545 1.00 96.94 91 LYS A O 1
ATOM 774 N N . SER A 1 92 ? -7.444 -0.971 5.607 1.00 94.94 92 SER A N 1
ATOM 775 C CA . SER A 1 92 ? -6.063 -0.553 5.361 1.00 94.94 92 SER A CA 1
ATOM 776 C C . SER A 1 92 ? -5.058 -1.525 5.977 1.00 94.94 92 SER A C 1
ATOM 778 O O . SER A 1 92 ? -4.090 -1.891 5.318 1.00 94.94 92 SER A O 1
ATOM 780 N N . TYR A 1 93 ? -5.288 -1.970 7.213 1.00 96.94 93 TYR A N 1
ATOM 781 C CA . TYR A 1 93 ? -4.429 -2.934 7.895 1.00 96.94 93 TYR A CA 1
ATOM 782 C C . TYR A 1 93 ? -4.242 -4.205 7.070 1.00 96.94 93 TYR A C 1
ATOM 784 O O . TYR A 1 93 ? -3.100 -4.544 6.780 1.00 96.94 93 TYR A O 1
ATOM 792 N N . LEU A 1 94 ? -5.326 -4.841 6.618 1.00 97.81 94 LEU A N 1
ATOM 793 C CA . LEU A 1 94 ? -5.256 -6.064 5.810 1.00 97.81 94 LEU A CA 1
ATOM 794 C C . LEU A 1 94 ? -4.438 -5.855 4.530 1.00 97.81 94 LEU A C 1
ATOM 796 O O . LEU A 1 94 ? -3.564 -6.659 4.211 1.00 97.81 94 LEU A O 1
ATOM 800 N N . ILE A 1 95 ? -4.668 -4.737 3.834 1.00 94.69 95 ILE A N 1
ATOM 801 C CA . ILE A 1 95 ? -3.963 -4.410 2.589 1.00 94.69 95 ILE A CA 1
ATOM 802 C C . ILE A 1 95 ? -2.458 -4.263 2.832 1.00 94.69 95 ILE A C 1
ATOM 804 O O . ILE A 1 95 ? -1.663 -4.903 2.149 1.00 94.69 95 ILE A O 1
ATOM 808 N N . TYR A 1 96 ? -2.052 -3.433 3.795 1.00 93.00 96 TYR A N 1
ATOM 809 C CA . TYR A 1 96 ? -0.632 -3.160 4.035 1.00 93.00 96 TYR A CA 1
ATOM 810 C C . TYR A 1 96 ? 0.080 -4.313 4.755 1.00 93.00 96 TYR A C 1
ATOM 812 O O . TYR A 1 96 ? 1.288 -4.486 4.580 1.00 93.00 96 TYR A O 1
ATOM 820 N N . ALA A 1 97 ? -0.642 -5.117 5.537 1.00 95.19 97 ALA A N 1
ATOM 821 C CA . ALA A 1 97 ? -0.096 -6.295 6.197 1.00 95.19 97 ALA A CA 1
ATOM 822 C C . ALA A 1 97 ? 0.244 -7.389 5.171 1.00 95.19 97 ALA A C 1
ATOM 824 O O . ALA A 1 97 ? 1.297 -8.013 5.276 1.00 95.19 97 ALA A O 1
ATOM 825 N N . ALA A 1 98 ? -0.562 -7.544 4.114 1.00 95.62 98 ALA A N 1
ATOM 826 C CA . ALA A 1 98 ? -0.242 -8.429 2.991 1.00 95.62 98 ALA A CA 1
ATOM 827 C C . ALA A 1 98 ? 1.003 -8.003 2.192 1.00 95.62 98 ALA A C 1
ATOM 829 O O . ALA A 1 98 ? 1.596 -8.827 1.492 1.00 95.62 98 ALA A O 1
ATOM 830 N N . GLU A 1 99 ? 1.451 -6.754 2.325 1.00 92.81 99 GLU A N 1
ATOM 831 C CA . GLU A 1 99 ? 2.687 -6.263 1.707 1.00 92.81 99 GLU A CA 1
ATOM 832 C C . GLU A 1 99 ? 3.958 -6.541 2.528 1.00 92.81 99 GLU A C 1
ATOM 834 O O . GLU A 1 99 ? 5.034 -6.167 2.060 1.00 92.81 99 GLU A O 1
ATOM 839 N N . GLN A 1 100 ? 3.857 -7.144 3.724 1.00 91.69 100 GLN A N 1
ATOM 840 C CA . GLN A 1 100 ? 5.017 -7.442 4.580 1.00 91.69 100 GLN A CA 1
ATOM 841 C C . GLN A 1 100 ? 5.485 -8.893 4.435 1.00 91.69 100 GLN A C 1
ATOM 843 O O . GLN A 1 100 ? 4.684 -9.824 4.558 1.00 91.69 100 GLN A O 1
ATOM 848 N N . GLU A 1 101 ? 6.783 -9.105 4.234 1.00 91.56 101 GLU A N 1
ATOM 849 C CA . GLU A 1 101 ? 7.370 -10.444 4.100 1.00 91.56 101 GLU A CA 1
ATOM 850 C C . GLU A 1 101 ? 7.292 -11.258 5.404 1.00 91.56 101 GLU A C 1
ATOM 852 O O . GLU A 1 101 ? 7.183 -12.484 5.373 1.00 91.56 101 GLU A O 1
ATOM 857 N N . ASP A 1 102 ? 7.314 -10.579 6.551 1.00 90.94 102 ASP A N 1
ATOM 858 C CA . ASP A 1 102 ? 7.355 -11.187 7.882 1.00 90.94 102 ASP A CA 1
ATOM 859 C C . ASP A 1 102 ? 5.966 -11.498 8.462 1.00 90.94 102 ASP A C 1
ATOM 861 O O . ASP A 1 102 ? 5.868 -12.157 9.501 1.00 90.94 102 ASP A O 1
ATOM 865 N N . MET A 1 103 ? 4.892 -11.078 7.784 1.00 92.44 103 MET A N 1
ATOM 866 C CA . MET A 1 103 ? 3.520 -11.362 8.193 1.00 92.44 103 MET A CA 1
ATOM 867 C C . MET A 1 103 ? 3.094 -12.771 7.737 1.00 92.44 103 MET A C 1
ATOM 869 O O . MET A 1 103 ? 3.049 -13.038 6.531 1.00 92.44 103 MET A O 1
ATOM 873 N N . PRO A 1 104 ? 2.740 -13.690 8.660 1.00 94.25 104 PRO A N 1
ATOM 874 C CA . PRO A 1 104 ? 2.301 -15.032 8.287 1.00 94.25 104 PRO A CA 1
ATOM 875 C C . PRO A 1 104 ? 0.980 -15.009 7.509 1.00 94.25 104 PRO A C 1
ATOM 877 O O . PRO A 1 104 ? 0.003 -14.420 7.968 1.00 94.25 104 PRO A O 1
ATOM 880 N N . VAL A 1 105 ? 0.917 -15.726 6.383 1.00 95.88 105 VAL A N 1
ATOM 881 C CA . VAL A 1 105 ? -0.295 -15.807 5.541 1.00 95.88 105 VAL A CA 1
ATOM 882 C C . VAL A 1 105 ? -1.495 -16.336 6.325 1.00 95.88 105 VAL A C 1
ATOM 884 O O . VAL A 1 105 ? -2.550 -15.722 6.291 1.00 95.88 105 VAL A O 1
ATOM 887 N N . ALA A 1 106 ? -1.312 -17.390 7.124 1.00 96.12 106 ALA A N 1
ATOM 888 C CA . ALA A 1 106 ? -2.392 -17.940 7.946 1.00 96.12 106 ALA A CA 1
ATOM 889 C C . ALA A 1 106 ? -2.982 -16.910 8.930 1.00 96.12 106 ALA A C 1
ATOM 891 O O . ALA A 1 106 ? -4.183 -16.904 9.167 1.00 96.12 106 ALA A O 1
ATOM 892 N N . LEU A 1 107 ? -2.155 -16.008 9.476 1.00 95.69 107 LEU A N 1
ATOM 893 C CA . LEU A 1 107 ? -2.639 -14.947 10.362 1.00 95.69 107 LEU A CA 1
ATOM 894 C C . LEU A 1 107 ? -3.457 -13.903 9.589 1.00 95.69 107 LEU A C 1
ATOM 896 O O . LEU A 1 107 ? -4.482 -13.443 10.081 1.00 95.69 107 LEU A O 1
ATOM 900 N N . LEU A 1 108 ? -3.017 -13.549 8.377 1.00 96.56 108 LEU A N 1
ATOM 901 C CA . LEU A 1 108 ? -3.759 -12.652 7.489 1.00 96.56 108 LEU A CA 1
ATOM 902 C C . LEU A 1 108 ? -5.111 -13.240 7.085 1.00 96.56 108 LEU A C 1
ATOM 904 O O . LEU A 1 108 ? -6.091 -12.505 7.039 1.00 96.56 108 LEU A O 1
ATOM 908 N N . GLU A 1 109 ? -5.166 -14.541 6.808 1.00 97.56 109 GLU A N 1
ATOM 909 C CA . GLU A 1 109 ? -6.409 -15.248 6.488 1.00 97.56 109 GLU A CA 1
ATOM 910 C C . GLU A 1 109 ? -7.359 -15.274 7.690 1.00 97.56 109 GLU A C 1
ATOM 912 O O . GLU A 1 109 ? -8.523 -14.921 7.541 1.00 97.56 109 GLU A O 1
ATOM 917 N N . GLU A 1 110 ? -6.864 -15.564 8.898 1.00 97.69 110 GLU A N 1
ATOM 918 C CA . GLU A 1 110 ? -7.671 -15.490 10.127 1.00 97.69 110 GLU A CA 1
ATOM 919 C C . GLU A 1 110 ? -8.226 -14.078 10.381 1.00 97.69 110 GLU A C 1
ATOM 921 O O . GLU A 1 110 ? -9.385 -13.907 10.776 1.00 97.69 110 GLU A O 1
ATOM 926 N N . ASP A 1 111 ? -7.408 -13.046 10.167 1.00 97.88 111 ASP A N 1
ATOM 927 C CA . ASP A 1 111 ? -7.841 -11.659 10.313 1.00 97.88 111 ASP A CA 1
ATOM 928 C C . ASP A 1 111 ? -8.803 -11.238 9.190 1.00 97.88 111 ASP A C 1
ATOM 930 O O . ASP A 1 111 ? -9.679 -10.401 9.421 1.00 97.88 111 ASP A O 1
ATOM 934 N N . PHE A 1 112 ? -8.671 -11.799 7.988 1.00 98.56 112 PHE A N 1
ATOM 935 C CA . PHE A 1 112 ? -9.584 -11.550 6.878 1.00 98.56 112 PHE A CA 1
ATOM 936 C C . PHE A 1 112 ? -10.932 -12.253 7.074 1.00 98.56 112 PHE A C 1
ATOM 938 O O . PHE A 1 112 ? -11.963 -11.625 6.843 1.00 98.56 112 PHE A O 1
ATOM 945 N N . ASP A 1 113 ? -10.959 -13.481 7.588 1.00 98.38 113 ASP A N 1
ATOM 946 C CA . ASP A 1 113 ? -12.196 -14.200 7.919 1.00 98.38 113 ASP A CA 1
ATOM 947 C C . ASP A 1 113 ? -13.043 -13.417 8.933 1.00 98.38 113 ASP A C 1
ATOM 949 O O . ASP A 1 113 ? -14.251 -13.261 8.766 1.00 98.38 113 ASP A O 1
ATOM 953 N N . ARG A 1 114 ? -12.409 -12.807 9.943 1.00 97.50 114 ARG A N 1
ATOM 954 C CA . ARG A 1 114 ? -13.106 -11.910 10.887 1.00 97.50 114 ARG A CA 1
ATOM 955 C C . ARG A 1 114 ? -13.680 -10.674 10.205 1.00 97.50 114 ARG A C 1
ATOM 957 O O . ARG A 1 114 ? -14.774 -10.220 10.542 1.00 97.50 114 ARG A O 1
ATOM 964 N N . PHE A 1 115 ? -12.938 -10.114 9.255 1.00 98.38 115 PHE A N 1
ATOM 965 C CA . PHE A 1 115 ? -13.414 -8.990 8.461 1.00 98.38 115 PHE A CA 1
ATOM 966 C C . PHE A 1 115 ? -14.610 -9.388 7.583 1.00 98.38 115 PHE A C 1
ATOM 968 O O . PHE A 1 115 ? -15.571 -8.622 7.465 1.00 98.38 115 PHE A O 1
ATOM 975 N N . VAL A 1 116 ? -14.582 -10.595 7.016 1.00 98.44 116 VAL A N 1
ATOM 976 C CA . VAL A 1 116 ? -15.690 -11.191 6.261 1.00 98.44 116 VAL A CA 1
ATOM 977 C C . VAL A 1 116 ? -16.915 -11.379 7.152 1.00 98.44 116 VAL A C 1
ATOM 979 O O . VAL A 1 116 ? -17.987 -10.918 6.769 1.00 98.44 116 VAL A O 1
ATOM 982 N N . ASP A 1 117 ? -16.767 -11.940 8.354 1.00 97.75 117 ASP A N 1
ATOM 983 C CA . ASP A 1 117 ? -17.870 -12.123 9.310 1.00 97.75 117 ASP A CA 1
ATOM 984 C C . ASP A 1 117 ? -18.574 -10.795 9.633 1.00 97.75 117 ASP A C 1
ATOM 986 O O . ASP A 1 117 ? -19.811 -10.709 9.661 1.00 97.75 117 ASP A O 1
ATOM 990 N N . PHE A 1 118 ? -17.796 -9.727 9.836 1.00 97.25 118 PHE A N 1
ATOM 991 C CA . PHE A 1 118 ? -18.341 -8.385 10.027 1.00 97.25 118 PHE A CA 1
ATOM 992 C C . PHE A 1 118 ? -19.095 -7.893 8.790 1.00 97.25 118 PHE A C 1
ATOM 994 O O . PHE A 1 118 ? -20.216 -7.390 8.915 1.00 97.25 118 PHE A O 1
ATOM 1001 N N . CYS A 1 119 ? -18.505 -8.043 7.602 1.00 98.06 119 CYS A N 1
ATOM 1002 C CA . CYS A 1 119 ? -19.130 -7.615 6.356 1.00 98.06 119 CYS A CA 1
ATOM 1003 C C . CYS A 1 119 ? -20.435 -8.370 6.091 1.00 98.06 119 CYS A C 1
ATOM 1005 O O . CYS A 1 119 ? -21.444 -7.743 5.774 1.00 98.06 119 CYS A O 1
ATOM 1007 N N . ASP A 1 120 ? -20.452 -9.687 6.273 1.00 97.69 120 ASP A N 1
ATOM 1008 C CA . ASP A 1 120 ? -21.631 -10.526 6.061 1.00 97.69 120 ASP A CA 1
ATOM 1009 C C . ASP A 1 120 ? -22.748 -10.183 7.059 1.00 97.69 120 ASP A C 1
ATOM 1011 O O . ASP A 1 120 ? -23.917 -10.094 6.676 1.00 97.69 120 ASP A O 1
ATOM 1015 N N . THR A 1 121 ? -22.396 -9.885 8.315 1.00 96.94 121 THR A N 1
ATOM 1016 C CA . THR A 1 121 ? -23.352 -9.427 9.340 1.00 96.94 121 THR A CA 1
ATOM 1017 C C . THR A 1 121 ? -24.024 -8.101 8.964 1.00 96.94 121 THR A C 1
ATOM 1019 O O . THR A 1 121 ? -25.199 -7.893 9.278 1.00 96.94 121 THR A O 1
ATOM 1022 N N . HIS A 1 122 ? -23.309 -7.217 8.265 1.00 96.56 122 HIS A N 1
ATOM 1023 C CA . HIS A 1 122 ? -23.789 -5.884 7.884 1.00 96.56 122 HIS A CA 1
ATOM 1024 C C . HIS A 1 122 ? -24.269 -5.781 6.426 1.00 96.56 122 HIS A C 1
ATOM 1026 O O . HIS A 1 122 ? -24.783 -4.739 6.018 1.00 96.56 122 HIS A O 1
ATOM 1032 N N . GLY A 1 123 ? -24.146 -6.853 5.638 1.00 96.94 123 GLY A N 1
ATOM 1033 C CA . GLY A 1 123 ? -24.489 -6.858 4.214 1.00 96.94 123 GLY A CA 1
ATOM 1034 C C . GLY A 1 123 ? -23.506 -6.083 3.328 1.00 96.94 123 GLY A C 1
ATOM 1035 O O . GLY A 1 123 ? -23.897 -5.597 2.268 1.00 96.94 123 GLY A O 1
ATOM 1036 N N . PHE A 1 124 ? -22.242 -5.958 3.738 1.00 97.75 124 PHE A N 1
ATOM 1037 C CA . PHE A 1 124 ? -21.180 -5.237 3.025 1.00 97.75 124 PHE A CA 1
ATOM 1038 C C . PHE A 1 124 ? -20.419 -6.142 2.044 1.00 97.75 124 PHE A C 1
ATOM 1040 O O . PHE A 1 124 ? -19.196 -6.290 2.114 1.00 97.75 124 PHE A O 1
ATOM 1047 N N . SER A 1 125 ? -21.148 -6.796 1.134 1.00 96.25 125 SER A N 1
ATOM 1048 C CA . SER A 1 125 ? -20.558 -7.772 0.208 1.00 96.25 125 SER A CA 1
ATOM 1049 C C . SER A 1 125 ? -19.532 -7.144 -0.738 1.00 96.25 125 SER A C 1
ATOM 1051 O O . SER A 1 125 ? -18.496 -7.748 -0.993 1.00 96.25 125 SER A O 1
ATOM 1053 N N . ARG A 1 126 ? -19.764 -5.912 -1.219 1.00 96.81 126 ARG A N 1
ATOM 1054 C CA . ARG A 1 126 ? -18.808 -5.234 -2.108 1.00 96.81 126 ARG A CA 1
ATOM 1055 C C . ARG A 1 126 ? -17.501 -4.955 -1.381 1.00 96.81 126 ARG A C 1
ATOM 1057 O O . ARG A 1 126 ? -16.440 -5.191 -1.952 1.00 96.81 126 ARG A O 1
ATOM 1064 N N . THR A 1 127 ? -17.570 -4.470 -0.143 1.00 97.25 127 THR A N 1
ATOM 1065 C CA . THR A 1 127 ? -16.377 -4.227 0.673 1.00 97.25 127 THR A CA 1
ATOM 1066 C C . THR A 1 127 ? -15.620 -5.516 0.967 1.00 97.25 127 THR A C 1
ATOM 1068 O O . THR A 1 127 ? -14.399 -5.532 0.816 1.00 97.25 127 THR A O 1
ATOM 1071 N N . ARG A 1 128 ? -16.314 -6.602 1.330 1.00 97.75 128 ARG A N 1
ATOM 1072 C CA . ARG A 1 128 ? -15.693 -7.923 1.508 1.00 97.75 128 ARG A CA 1
ATOM 1073 C C . ARG A 1 128 ? -14.897 -8.325 0.267 1.00 97.75 128 ARG A C 1
ATOM 1075 O O . ARG A 1 128 ? -13.709 -8.623 0.373 1.00 97.75 128 ARG A O 1
ATOM 1082 N N . ASP A 1 129 ? -15.535 -8.277 -0.900 1.00 98.19 129 ASP A N 1
ATOM 1083 C CA . ASP A 1 129 ? -14.928 -8.755 -2.141 1.00 98.19 129 ASP A CA 1
ATOM 1084 C C . ASP A 1 129 ? -13.790 -7.831 -2.608 1.00 98.19 129 ASP A C 1
ATOM 1086 O O . ASP A 1 129 ? -12.744 -8.300 -3.052 1.00 98.19 129 ASP A O 1
ATOM 1090 N N . TYR A 1 130 ? -13.926 -6.514 -2.424 1.00 98.12 130 TYR A N 1
ATOM 1091 C CA . TYR A 1 130 ? -12.845 -5.559 -2.679 1.00 98.12 130 TYR A CA 1
ATOM 1092 C C . TYR A 1 130 ? -11.608 -5.834 -1.817 1.00 98.12 130 TYR A C 1
ATOM 1094 O O . TYR A 1 130 ? -10.485 -5.831 -2.324 1.00 98.12 130 TYR A O 1
AT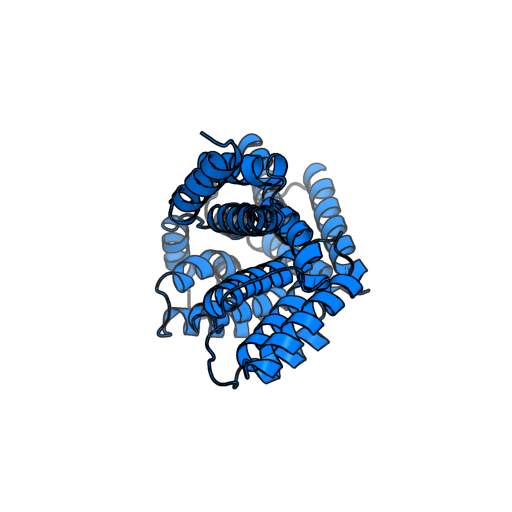OM 1102 N N . ILE A 1 131 ? -11.796 -6.066 -0.517 1.00 98.25 131 ILE A N 1
ATOM 1103 C CA . ILE A 1 131 ? -10.683 -6.307 0.404 1.00 98.25 131 ILE A CA 1
ATOM 1104 C C . ILE A 1 131 ? -10.057 -7.674 0.172 1.00 98.25 131 ILE A C 1
ATOM 1106 O O . ILE A 1 131 ? -8.832 -7.756 0.195 1.00 98.25 131 ILE A O 1
ATOM 1110 N N . GLY A 1 132 ? -10.849 -8.699 -0.152 1.00 98.50 132 GLY A N 1
ATOM 1111 C CA . GLY A 1 132 ? -10.322 -9.982 -0.615 1.00 98.50 132 GLY A CA 1
ATOM 1112 C C . GLY A 1 132 ? -9.438 -9.804 -1.849 1.00 98.50 132 GLY A C 1
ATOM 1113 O O . GLY A 1 132 ? -8.276 -10.209 -1.845 1.00 98.50 132 GLY A O 1
ATOM 1114 N N . PHE A 1 133 ? -9.926 -9.090 -2.869 1.00 98.62 133 PHE A N 1
ATOM 1115 C CA . PHE A 1 133 ? -9.132 -8.769 -4.058 1.00 98.62 133 PHE A CA 1
ATOM 1116 C C . PHE A 1 133 ? -7.821 -8.068 -3.687 1.00 98.62 133 PHE A C 1
ATOM 1118 O O . PHE A 1 133 ? -6.751 -8.481 -4.136 1.00 98.62 133 PHE A O 1
ATOM 1125 N N . MET A 1 134 ? -7.883 -7.029 -2.853 1.00 98.06 134 MET A N 1
ATOM 1126 C CA . MET A 1 134 ? -6.691 -6.282 -2.468 1.00 98.06 134 MET A CA 1
ATOM 1127 C C . MET A 1 134 ? -5.698 -7.150 -1.694 1.00 98.06 134 MET A C 1
ATOM 1129 O O . MET A 1 134 ? -4.528 -7.176 -2.071 1.00 98.06 134 MET A O 1
ATOM 1133 N N . LEU A 1 135 ? -6.149 -7.892 -0.681 1.00 98.00 135 LEU A N 1
ATOM 1134 C CA . LEU A 1 135 ? -5.324 -8.786 0.133 1.00 98.00 135 LEU A CA 1
ATOM 1135 C C . LEU A 1 135 ? -4.549 -9.772 -0.748 1.00 98.00 135 LEU A C 1
ATOM 1137 O O . LEU A 1 135 ? -3.316 -9.776 -0.745 1.00 98.00 135 LEU A O 1
ATOM 1141 N N . TYR A 1 136 ? -5.260 -10.552 -1.562 1.00 98.06 136 TYR A N 1
ATOM 1142 C CA . TYR A 1 136 ? -4.639 -11.580 -2.396 1.00 98.06 136 TYR A CA 1
ATOM 1143 C C . TYR A 1 136 ? -3.797 -10.982 -3.531 1.00 98.06 136 TYR A C 1
ATOM 1145 O O . TYR A 1 136 ? -2.736 -11.518 -3.854 1.00 98.06 136 TYR A O 1
ATOM 1153 N N . SER A 1 137 ? -4.163 -9.805 -4.057 1.00 97.44 137 SER A N 1
ATOM 1154 C CA . SER A 1 137 ? -3.314 -9.089 -5.020 1.00 97.44 137 SER A CA 1
ATOM 1155 C C . SER A 1 137 ? -1.961 -8.681 -4.424 1.00 97.44 137 SER A C 1
ATOM 1157 O O . SER A 1 137 ? -0.954 -8.724 -5.127 1.00 97.44 137 SER A O 1
ATOM 1159 N N . LYS A 1 138 ? -1.915 -8.311 -3.134 1.00 95.62 138 LYS A N 1
ATOM 1160 C CA . LYS A 1 138 ? -0.673 -7.957 -2.423 1.00 95.62 138 LYS A CA 1
ATOM 1161 C C . LYS A 1 138 ? 0.095 -9.178 -1.929 1.00 95.62 138 LYS A C 1
ATOM 1163 O O . LYS A 1 138 ? 1.316 -9.116 -1.806 1.00 95.62 138 LYS A O 1
ATOM 1168 N N . LEU A 1 139 ? -0.567 -10.307 -1.713 1.00 95.75 139 LEU A N 1
ATOM 1169 C CA . LEU A 1 139 ? 0.129 -11.579 -1.512 1.00 95.75 139 LEU A CA 1
ATOM 1170 C C . LEU A 1 139 ? 0.791 -12.086 -2.800 1.00 95.75 139 LEU A C 1
ATOM 1172 O O . LEU A 1 139 ? 1.802 -12.775 -2.724 1.00 95.75 139 LEU A O 1
ATOM 1176 N N . GLY A 1 140 ? 0.263 -11.699 -3.965 1.00 95.62 140 GLY A N 1
ATOM 1177 C CA . GLY A 1 140 ? 0.662 -12.250 -5.260 1.00 95.62 140 GLY A CA 1
ATOM 1178 C C . GLY A 1 140 ? -0.094 -13.533 -5.620 1.00 95.62 140 GLY A C 1
ATOM 1179 O O . GLY A 1 140 ? 0.280 -14.211 -6.574 1.00 95.62 140 GLY A O 1
ATOM 1180 N N . ASP A 1 141 ? -1.156 -13.864 -4.879 1.00 97.19 141 ASP A N 1
ATOM 1181 C CA . ASP A 1 141 ? -2.042 -14.988 -5.176 1.00 97.19 141 ASP A CA 1
ATOM 1182 C C . ASP A 1 141 ? -3.009 -14.572 -6.287 1.00 97.19 141 ASP A C 1
ATOM 1184 O O . ASP A 1 141 ? -4.052 -13.948 -6.0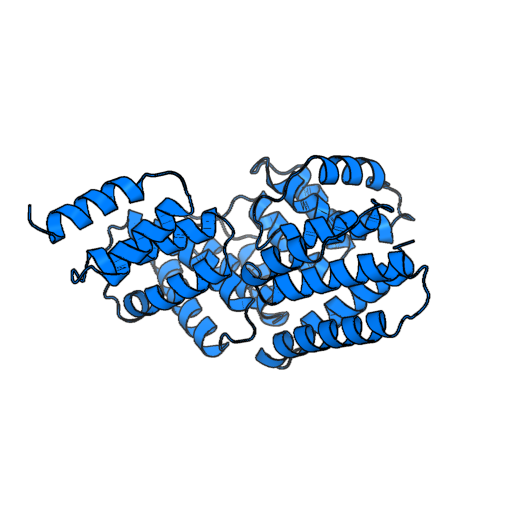67 1.00 97.19 141 ASP A O 1
ATOM 1188 N N . GLU A 1 142 ? -2.600 -14.853 -7.522 1.00 96.75 142 GLU A N 1
ATOM 1189 C CA . GLU A 1 142 ? -3.339 -14.456 -8.716 1.00 96.75 142 GLU A CA 1
ATOM 1190 C C . GLU A 1 142 ? -4.717 -15.119 -8.801 1.00 96.75 142 GLU A C 1
ATOM 1192 O O . GLU A 1 142 ? -5.658 -14.477 -9.263 1.00 96.75 142 GLU A O 1
ATOM 1197 N N . GLU A 1 143 ? -4.846 -16.372 -8.359 1.00 96.88 143 GLU A N 1
ATOM 1198 C CA . GLU A 1 143 ? -6.095 -17.132 -8.457 1.00 96.88 143 GLU A CA 1
ATOM 1199 C C . GLU A 1 143 ? -7.159 -16.533 -7.538 1.00 96.88 143 GLU A C 1
ATOM 1201 O O . GLU A 1 143 ? -8.254 -16.184 -7.994 1.00 96.88 143 GLU A O 1
ATOM 1206 N N . GLN A 1 144 ? -6.814 -16.330 -6.267 1.00 98.06 144 GLN A N 1
ATOM 1207 C CA . GLN A 1 144 ? -7.732 -15.746 -5.294 1.00 98.06 144 GLN A CA 1
ATOM 1208 C C . GLN A 1 144 ? -8.025 -14.276 -5.609 1.00 98.06 144 GLN A C 1
ATOM 1210 O O . GLN A 1 144 ? -9.176 -13.840 -5.523 1.00 98.06 144 GLN A O 1
ATOM 1215 N N . ALA A 1 145 ? -7.021 -13.506 -6.040 1.00 98.19 145 ALA A N 1
ATOM 1216 C CA . ALA A 1 145 ? -7.236 -12.124 -6.458 1.00 98.19 145 ALA A CA 1
ATOM 1217 C C . ALA A 1 145 ? -8.209 -12.034 -7.645 1.00 98.19 145 ALA A C 1
ATOM 1219 O O . ALA A 1 145 ? -9.117 -11.201 -7.624 1.00 98.19 145 ALA A O 1
ATOM 1220 N N . ASP A 1 146 ? -8.062 -12.893 -8.659 1.00 97.94 146 ASP A N 1
ATOM 1221 C CA . ASP A 1 146 ? -8.959 -12.921 -9.819 1.00 97.94 146 ASP A CA 1
ATOM 1222 C C . ASP A 1 146 ? -10.379 -13.380 -9.436 1.00 97.94 146 ASP A C 1
ATOM 1224 O O . ASP A 1 146 ? -11.351 -12.841 -9.976 1.00 97.94 146 ASP A O 1
ATOM 1228 N N . HIS A 1 147 ? -10.519 -14.306 -8.479 1.00 97.81 147 HIS A N 1
ATOM 1229 C CA . HIS A 1 147 ? -11.817 -14.710 -7.928 1.00 97.81 147 HIS A CA 1
ATOM 1230 C C . HIS A 1 147 ? -12.556 -13.527 -7.288 1.00 97.81 147 HIS A C 1
ATOM 1232 O O . HIS A 1 147 ? -13.655 -13.178 -7.722 1.00 97.81 147 HIS A O 1
ATOM 1238 N N . TYR A 1 148 ? -11.936 -12.856 -6.317 1.00 98.31 148 TYR A N 1
ATOM 1239 C CA . TYR A 1 148 ? -12.558 -11.720 -5.635 1.00 98.31 148 TYR A CA 1
ATOM 1240 C C . TYR A 1 148 ? -12.786 -10.521 -6.559 1.00 98.31 148 TYR A C 1
ATOM 1242 O O . TYR A 1 148 ? -13.793 -9.824 -6.441 1.00 98.31 148 TYR A O 1
ATOM 1250 N N . LEU A 1 149 ? -11.891 -10.296 -7.527 1.00 97.69 149 LEU A N 1
ATOM 1251 C CA . LEU A 1 149 ? -12.076 -9.264 -8.545 1.00 97.69 149 LEU A CA 1
ATOM 1252 C C . LEU A 1 149 ? -13.345 -9.506 -9.373 1.00 97.69 149 LEU A C 1
ATOM 1254 O O . LEU A 1 149 ? -14.023 -8.542 -9.729 1.00 97.69 149 LEU A O 1
ATOM 1258 N N . ALA A 1 150 ? -13.660 -10.762 -9.696 1.00 97.00 150 ALA A N 1
ATOM 1259 C CA . ALA A 1 150 ? -14.856 -11.104 -10.460 1.00 97.00 150 ALA A CA 1
ATOM 1260 C C . ALA A 1 150 ? -16.146 -10.813 -9.676 1.00 97.00 150 ALA A C 1
ATOM 1262 O O . ALA A 1 150 ? -17.077 -10.248 -10.248 1.00 97.00 150 ALA A O 1
ATOM 1263 N N . GLU A 1 151 ? -16.175 -11.128 -8.380 1.00 96.56 151 GLU A N 1
ATOM 1264 C CA . GLU A 1 151 ? -17.333 -10.865 -7.512 1.00 96.56 151 GLU A CA 1
ATOM 1265 C C . GLU A 1 151 ? -17.511 -9.361 -7.232 1.00 96.56 151 GLU A C 1
ATOM 1267 O O . GLU A 1 151 ? -18.618 -8.820 -7.277 1.00 96.56 151 GLU A O 1
ATOM 1272 N N . TRP A 1 152 ? -16.406 -8.641 -7.027 1.00 96.06 152 TRP A N 1
ATOM 1273 C CA . TRP A 1 152 ? -16.427 -7.230 -6.647 1.00 96.06 152 TRP A CA 1
ATOM 1274 C C . TRP A 1 152 ? -16.931 -6.280 -7.743 1.00 96.06 152 TRP A C 1
ATOM 1276 O O . TRP A 1 152 ? -17.663 -5.329 -7.447 1.00 96.06 152 TRP A O 1
ATOM 1286 N N . VAL A 1 153 ? -16.524 -6.475 -9.005 1.00 88.00 153 VAL A N 1
ATOM 1287 C CA . VAL A 1 153 ? -16.703 -5.458 -10.066 1.00 88.00 153 VAL A CA 1
ATOM 1288 C C . VAL A 1 153 ? -18.168 -5.053 -10.259 1.00 88.00 153 VAL A C 1
ATOM 1290 O O . VAL A 1 153 ? -18.430 -3.867 -10.477 1.00 88.00 153 VAL A O 1
ATOM 1293 N N . ASP A 1 154 ? -19.101 -5.992 -10.096 1.00 87.38 154 ASP A N 1
ATOM 1294 C CA . ASP A 1 154 ? -20.536 -5.772 -10.303 1.00 87.38 154 ASP A CA 1
ATOM 1295 C C . ASP A 1 154 ? -21.344 -5.634 -8.994 1.00 87.38 154 ASP A C 1
ATOM 1297 O O . ASP A 1 154 ? -22.553 -5.382 -9.035 1.00 87.38 154 ASP A O 1
ATOM 1301 N N . ALA A 1 155 ? -20.706 -5.754 -7.825 1.00 92.12 155 ALA A N 1
ATOM 1302 C CA . ALA A 1 155 ? -21.387 -5.658 -6.535 1.00 92.12 155 ALA A CA 1
ATOM 1303 C C . ALA A 1 155 ? -21.887 -4.220 -6.245 1.00 92.12 155 ALA A C 1
ATOM 1305 O O . ALA A 1 155 ? -21.195 -3.249 -6.549 1.00 92.12 155 ALA A O 1
ATOM 1306 N N . PRO A 1 156 ? -23.073 -4.015 -5.643 1.00 93.44 156 PRO A N 1
ATOM 1307 C CA . PRO A 1 156 ? -23.566 -2.672 -5.326 1.00 93.44 156 PRO A CA 1
ATOM 1308 C C . PRO A 1 156 ? -22.723 -1.995 -4.227 1.00 93.44 156 PRO A C 1
ATOM 1310 O O . PRO A 1 156 ? -22.240 -2.687 -3.337 1.00 93.44 156 PRO A O 1
ATOM 1313 N N . PRO A 1 157 ? -22.557 -0.658 -4.245 1.00 93.69 157 PRO A N 1
ATOM 1314 C CA . PRO A 1 157 ? -21.832 0.049 -3.193 1.00 93.69 157 PRO A CA 1
ATOM 1315 C C . PRO A 1 157 ? -22.531 -0.058 -1.834 1.00 93.69 157 PRO A C 1
ATOM 1317 O O . PRO A 1 157 ? -23.759 0.001 -1.745 1.00 93.69 157 PRO A O 1
ATOM 1320 N N . ASP A 1 158 ? -21.719 -0.156 -0.789 1.00 95.81 158 ASP A N 1
ATOM 1321 C CA . ASP A 1 158 ? -22.086 -0.221 0.624 1.00 95.81 158 ASP A CA 1
ATOM 1322 C C . ASP A 1 158 ? -21.382 0.891 1.438 1.00 95.81 158 ASP A C 1
ATOM 1324 O O . ASP A 1 158 ? -20.652 1.717 0.886 1.00 95.81 158 ASP A O 1
ATOM 1328 N N . GLU A 1 159 ? -21.630 0.960 2.751 1.00 95.38 159 GLU A N 1
ATOM 1329 C CA . GLU A 1 159 ? -21.135 2.053 3.611 1.00 95.38 159 GLU A CA 1
ATOM 1330 C C . GLU A 1 159 ? -19.607 2.097 3.758 1.00 95.38 159 GLU A C 1
ATOM 1332 O O . GLU A 1 159 ? -19.055 3.150 4.083 1.00 95.38 159 GLU A O 1
ATOM 1337 N N . LEU A 1 160 ? -18.926 0.979 3.500 1.00 95.88 160 LEU A N 1
ATOM 1338 C CA . LEU A 1 160 ? -17.469 0.876 3.536 1.00 95.88 160 LEU A CA 1
ATOM 1339 C C . LEU A 1 160 ? -16.840 0.907 2.139 1.00 95.88 160 LEU A C 1
ATOM 1341 O O . LEU A 1 160 ? -15.630 0.728 2.010 1.00 95.88 160 LEU A O 1
ATOM 1345 N N . SER A 1 161 ? -17.617 1.153 1.086 1.00 94.62 161 SER A N 1
ATOM 1346 C CA . SER A 1 161 ? -17.094 1.175 -0.277 1.00 94.62 161 SER A CA 1
ATOM 1347 C C . SER A 1 161 ? -16.218 2.399 -0.531 1.00 94.62 161 SER A C 1
ATOM 1349 O O . SER A 1 161 ? -16.568 3.533 -0.192 1.00 94.62 161 SER A O 1
ATOM 1351 N N . ASP A 1 162 ? -15.074 2.171 -1.173 1.00 91.06 162 ASP A N 1
ATOM 1352 C CA . ASP A 1 162 ? -14.199 3.248 -1.624 1.00 91.06 162 ASP A CA 1
ATOM 1353 C C . ASP A 1 162 ? -14.843 4.022 -2.787 1.00 91.06 162 ASP A C 1
ATOM 1355 O O . ASP A 1 162 ? -15.817 3.604 -3.417 1.00 91.06 162 ASP A O 1
ATOM 1359 N N . CYS A 1 163 ? -14.275 5.182 -3.113 1.00 89.69 163 CYS A N 1
ATOM 1360 C CA . CYS A 1 163 ? -14.718 5.932 -4.281 1.00 89.69 163 CYS A CA 1
ATOM 1361 C C . CYS A 1 163 ? -14.445 5.147 -5.588 1.00 89.69 163 CYS A C 1
ATOM 1363 O O . CYS A 1 163 ? -13.381 4.535 -5.694 1.00 89.69 163 CYS A O 1
ATOM 1365 N N . PRO A 1 164 ? -15.290 5.243 -6.638 1.00 88.44 164 PRO A N 1
ATOM 1366 C CA . PRO A 1 164 ? -15.090 4.478 -7.878 1.00 88.44 164 PRO A CA 1
ATOM 1367 C C . PRO A 1 164 ? -13.715 4.674 -8.533 1.00 88.44 164 PRO A C 1
ATOM 1369 O O . PRO A 1 164 ? -13.119 3.724 -9.028 1.00 88.44 164 PRO A O 1
ATOM 1372 N N . SER A 1 165 ? -13.156 5.889 -8.476 1.00 89.00 165 SER A N 1
ATOM 1373 C CA . SER A 1 165 ? -11.809 6.154 -8.999 1.00 89.00 165 SER A CA 1
ATOM 1374 C C . SER A 1 165 ? -10.696 5.535 -8.146 1.00 89.00 165 SER A C 1
ATOM 1376 O O . SER A 1 165 ? -9.655 5.176 -8.685 1.00 89.00 165 SER A O 1
ATOM 1378 N N . CYS A 1 166 ? -10.909 5.406 -6.833 1.00 90.25 166 CYS A N 1
ATOM 1379 C CA . CYS A 1 166 ? -9.989 4.778 -5.883 1.00 90.25 166 CYS A CA 1
ATOM 1380 C C . CYS A 1 166 ? -9.911 3.271 -6.172 1.00 90.25 166 CYS A C 1
ATOM 1382 O O . CYS A 1 166 ? -8.844 2.699 -6.370 1.00 90.25 166 CYS A O 1
ATOM 1384 N N . GLU A 1 167 ? -11.078 2.660 -6.334 1.00 91.69 167 GLU A N 1
ATOM 1385 C CA . GLU A 1 167 ? -11.259 1.278 -6.766 1.00 91.69 167 GLU A CA 1
ATOM 1386 C C . GLU A 1 167 ? -10.725 1.026 -8.192 1.00 91.69 167 GLU A C 1
ATOM 1388 O O . GLU A 1 167 ? -10.078 0.016 -8.484 1.00 91.69 167 GLU A O 1
ATOM 1393 N N . GLY A 1 168 ? -10.954 1.965 -9.114 1.00 92.62 168 GLY A N 1
ATOM 1394 C CA . GLY A 1 168 ? -10.379 1.959 -10.459 1.00 92.62 168 GLY A CA 1
ATOM 1395 C C . GLY A 1 168 ? -8.853 1.943 -10.436 1.00 92.62 168 GLY A C 1
ATOM 1396 O O . GLY A 1 168 ? -8.240 1.161 -11.165 1.00 92.62 168 GLY A O 1
ATOM 1397 N N . PHE A 1 169 ? -8.245 2.749 -9.565 1.00 92.88 169 PHE A N 1
ATOM 1398 C CA . PHE A 1 169 ? -6.799 2.788 -9.367 1.00 92.88 169 PHE A CA 1
ATOM 1399 C C . PHE A 1 169 ? -6.249 1.447 -8.855 1.00 92.88 169 PHE A C 1
ATOM 1401 O O . PHE A 1 169 ? -5.273 0.941 -9.412 1.00 92.88 169 PHE A O 1
ATOM 1408 N N . SER A 1 170 ? -6.918 0.798 -7.901 1.00 94.00 170 SER A N 1
ATOM 1409 C CA . SER A 1 170 ? -6.554 -0.552 -7.442 1.00 94.00 170 SER A CA 1
ATOM 1410 C C . SER A 1 170 ? -6.564 -1.584 -8.582 1.00 94.00 170 SER A C 1
ATOM 1412 O O . SER A 1 170 ? -5.607 -2.335 -8.760 1.00 94.00 170 SER A O 1
ATOM 1414 N N . ARG A 1 171 ? -7.583 -1.564 -9.452 1.00 95.56 171 ARG A N 1
ATOM 1415 C CA . ARG A 1 171 ? -7.626 -2.438 -10.645 1.00 95.56 171 ARG A CA 1
ATOM 1416 C C . ARG A 1 171 ? -6.521 -2.114 -11.647 1.00 95.56 171 ARG A C 1
ATOM 1418 O O . ARG A 1 171 ? -5.965 -3.020 -12.268 1.00 95.56 171 ARG A O 1
ATOM 1425 N N . MET A 1 172 ? -6.226 -0.828 -11.838 1.00 95.50 172 MET A N 1
ATOM 1426 C CA . MET A 1 172 ? -5.179 -0.373 -12.751 1.00 95.50 172 MET A CA 1
ATOM 1427 C C . MET A 1 172 ? -3.809 -0.858 -12.278 1.00 95.50 172 MET A C 1
ATOM 1429 O O . MET A 1 172 ? -3.078 -1.444 -13.070 1.00 95.50 172 MET A O 1
ATOM 1433 N N . THR A 1 173 ? -3.479 -0.653 -11.001 1.00 94.44 173 THR A N 1
ATOM 1434 C CA . THR A 1 173 ? -2.200 -1.093 -10.422 1.00 94.44 173 THR A CA 1
ATOM 1435 C C . THR A 1 173 ? -2.025 -2.602 -10.540 1.00 94.44 173 THR A C 1
ATOM 1437 O O . THR A 1 173 ? -1.006 -3.040 -11.067 1.00 94.44 173 THR A O 1
ATOM 1440 N N . TYR A 1 174 ? -3.054 -3.387 -10.218 1.00 96.31 174 TYR A N 1
ATOM 1441 C CA . TYR A 1 174 ? -3.010 -4.834 -10.414 1.00 96.31 174 TYR A CA 1
ATOM 1442 C C . TYR A 1 174 ? -2.783 -5.232 -11.881 1.00 96.31 174 TYR A C 1
ATOM 1444 O O . TYR A 1 174 ? -1.969 -6.101 -12.179 1.00 96.31 174 TYR A O 1
ATOM 1452 N N . ALA A 1 175 ? -3.435 -4.562 -12.838 1.00 96.62 175 ALA A N 1
ATOM 1453 C CA . ALA A 1 175 ? -3.207 -4.823 -14.260 1.00 96.62 175 ALA A CA 1
ATOM 1454 C C . ALA A 1 175 ? -1.757 -4.522 -14.695 1.00 96.62 175 ALA A C 1
ATOM 1456 O O . ALA A 1 175 ? -1.202 -5.271 -15.499 1.00 96.62 175 ALA A O 1
ATOM 1457 N N . ILE A 1 176 ? -1.128 -3.471 -14.153 1.00 94.31 176 ILE A N 1
ATOM 1458 C CA . ILE A 1 176 ? 0.298 -3.167 -14.380 1.00 94.31 176 ILE A CA 1
ATOM 1459 C C . ILE A 1 176 ? 1.168 -4.306 -13.829 1.00 94.31 176 ILE A C 1
ATOM 1461 O O . ILE A 1 176 ? 2.020 -4.843 -14.541 1.00 94.31 176 ILE A O 1
ATOM 1465 N N . GLU A 1 177 ? 0.911 -4.726 -12.592 1.00 93.62 177 GLU A N 1
ATOM 1466 C CA . GLU A 1 177 ? 1.665 -5.778 -11.897 1.00 93.62 177 GLU A CA 1
ATOM 1467 C C . GLU A 1 177 ? 1.466 -7.178 -12.487 1.00 93.62 177 GLU A C 1
ATOM 1469 O O . GLU A 1 177 ? 2.334 -8.030 -12.336 1.00 93.62 177 GLU A O 1
ATOM 1474 N N . ARG A 1 178 ? 0.378 -7.422 -13.221 1.00 94.94 178 ARG A N 1
ATOM 1475 C CA . ARG A 1 178 ? 0.172 -8.649 -14.015 1.00 94.94 178 ARG A CA 1
ATOM 1476 C C . ARG A 1 178 ? 0.789 -8.570 -15.416 1.00 94.94 178 ARG A C 1
ATOM 1478 O O . ARG A 1 178 ? 0.867 -9.572 -16.120 1.00 94.94 178 ARG A O 1
ATOM 1485 N N . GLY A 1 179 ? 1.225 -7.386 -15.852 1.00 93.31 179 GLY A N 1
ATOM 1486 C CA . GLY A 1 179 ? 1.685 -7.147 -17.225 1.00 93.31 179 GLY A CA 1
ATOM 1487 C C . GLY A 1 179 ? 0.549 -7.018 -18.250 1.00 93.31 179 GLY A C 1
ATOM 1488 O O . GLY A 1 179 ? 0.789 -7.095 -19.454 1.00 93.31 179 GLY A O 1
ATOM 1489 N N . PHE A 1 180 ? -0.690 -6.794 -17.807 1.00 94.81 180 PHE A N 1
ATOM 1490 C CA . PHE A 1 180 ? -1.849 -6.537 -18.665 1.00 94.81 180 PHE A CA 1
ATOM 1491 C C . PHE A 1 180 ? -1.902 -5.061 -19.090 1.00 94.81 180 PHE A C 1
ATOM 1493 O O . PHE A 1 180 ? -2.831 -4.325 -18.753 1.00 94.81 180 PHE A O 1
ATOM 1500 N N . GLU A 1 181 ? -0.896 -4.615 -19.844 1.00 91.19 181 GLU A N 1
ATOM 1501 C CA . GLU A 1 181 ? -0.672 -3.193 -20.147 1.00 91.19 181 GLU A CA 1
ATOM 1502 C C . GLU A 1 181 ? -1.851 -2.527 -20.883 1.00 91.19 181 GLU A C 1
ATOM 1504 O O . GLU A 1 181 ? -2.241 -1.416 -20.531 1.00 91.19 181 GLU A O 1
ATOM 1509 N N . ASP A 1 182 ? -2.474 -3.200 -21.862 1.00 90.38 182 ASP A N 1
ATOM 1510 C CA . ASP A 1 182 ? -3.667 -2.674 -22.553 1.00 90.38 182 ASP A CA 1
ATOM 1511 C C . ASP A 1 182 ? -4.832 -2.439 -21.580 1.00 90.38 182 ASP A C 1
ATOM 1513 O O . ASP A 1 182 ? -5.518 -1.416 -21.643 1.00 90.38 182 ASP A O 1
ATOM 1517 N N . ARG A 1 183 ? -5.037 -3.367 -20.637 1.00 93.75 183 ARG A N 1
ATOM 1518 C CA . ARG A 1 183 ? -6.075 -3.252 -19.607 1.00 93.75 183 ARG A CA 1
ATOM 1519 C C . ARG A 1 183 ? -5.765 -2.101 -18.652 1.00 93.75 183 ARG A C 1
ATOM 1521 O O . ARG A 1 183 ? -6.671 -1.336 -18.332 1.00 93.75 183 ARG A O 1
ATOM 1528 N N . ALA A 1 184 ? -4.507 -1.946 -18.240 1.00 94.00 184 ALA A N 1
ATOM 1529 C CA . ALA A 1 184 ? -4.075 -0.836 -17.393 1.00 94.00 184 ALA A CA 1
ATOM 1530 C C . ALA A 1 184 ? -4.337 0.527 -18.056 1.00 94.00 184 ALA A C 1
ATOM 1532 O O . ALA A 1 184 ? -4.881 1.422 -17.415 1.00 94.00 184 ALA A O 1
ATOM 1533 N N . LEU A 1 185 ? -4.036 0.673 -19.352 1.00 90.19 185 LEU A N 1
ATOM 1534 C CA . LEU A 1 185 ? -4.297 1.909 -20.101 1.00 90.19 185 LEU A CA 1
ATOM 1535 C C . LEU A 1 185 ? -5.797 2.220 -20.227 1.00 90.19 185 LEU A C 1
ATOM 1537 O O . LEU A 1 185 ? -6.197 3.377 -20.090 1.00 90.19 185 LEU A O 1
ATOM 1541 N N . LEU A 1 186 ? -6.636 1.203 -20.450 1.00 90.69 186 LEU A N 1
ATOM 1542 C CA . LEU A 1 186 ? -8.094 1.369 -20.483 1.00 90.69 186 LEU A CA 1
ATOM 1543 C C . LEU A 1 186 ? -8.650 1.803 -19.121 1.00 90.69 186 LEU A C 1
ATOM 1545 O O . LEU A 1 186 ? -9.469 2.720 -19.058 1.00 90.69 186 LEU A O 1
ATOM 1549 N N . LEU A 1 187 ? -8.182 1.183 -18.035 1.00 92.88 187 LEU A N 1
ATOM 1550 C CA . LEU A 1 187 ? -8.569 1.553 -16.672 1.00 92.88 187 LEU A CA 1
ATOM 1551 C C . LEU A 1 187 ? -8.099 2.969 -16.326 1.00 92.88 187 LEU A C 1
ATOM 1553 O O . LEU A 1 187 ? -8.869 3.747 -15.774 1.00 92.88 187 LEU A O 1
ATOM 1557 N N . TYR A 1 188 ? -6.883 3.345 -16.719 1.00 91.69 188 TYR A N 1
ATOM 1558 C CA . TYR A 1 188 ? -6.377 4.706 -16.551 1.00 91.69 188 TYR A CA 1
ATOM 1559 C C . TYR A 1 188 ? -7.245 5.748 -17.275 1.00 91.69 188 TYR A C 1
ATOM 1561 O O . TYR A 1 188 ? -7.600 6.780 -16.699 1.00 91.69 188 TYR A O 1
ATOM 1569 N N . ALA A 1 189 ? -7.636 5.469 -18.522 1.00 88.75 189 ALA A N 1
ATOM 1570 C CA . ALA A 1 189 ? -8.547 6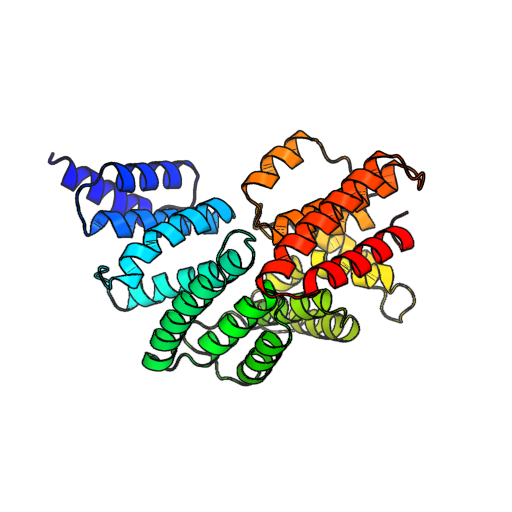.333 -19.266 1.00 88.75 189 ALA A CA 1
ATOM 1571 C C . ALA A 1 189 ? -9.906 6.461 -18.557 1.00 88.75 189 ALA A C 1
ATOM 1573 O O . ALA A 1 189 ? -10.451 7.562 -18.480 1.00 88.75 189 ALA A O 1
ATOM 1574 N N . ALA A 1 190 ? -10.428 5.370 -17.988 1.00 88.38 190 ALA A N 1
ATOM 1575 C CA . ALA A 1 190 ? -11.646 5.406 -17.185 1.00 88.38 190 ALA A CA 1
ATOM 1576 C C . ALA A 1 190 ? -11.474 6.284 -15.935 1.00 88.38 190 ALA A C 1
ATOM 1578 O O . ALA A 1 190 ? -12.254 7.213 -15.760 1.00 88.38 190 ALA A O 1
ATOM 1579 N N . ILE A 1 191 ? -10.410 6.103 -15.142 1.00 89.38 191 ILE A N 1
ATOM 1580 C CA . ILE A 1 191 ? -10.124 6.914 -13.938 1.00 89.38 191 ILE A CA 1
ATOM 1581 C C . ILE A 1 191 ? -10.100 8.416 -14.256 1.00 89.38 191 ILE A C 1
ATOM 1583 O O . ILE A 1 191 ? -10.610 9.224 -13.483 1.00 89.38 191 ILE A O 1
ATOM 1587 N N . ARG A 1 192 ? -9.543 8.805 -15.410 1.00 84.06 192 ARG A N 1
ATOM 1588 C CA . ARG A 1 192 ? -9.512 10.203 -15.875 1.00 84.06 192 ARG A CA 1
ATOM 1589 C C . ARG A 1 192 ? -10.881 10.805 -16.185 1.00 84.06 192 ARG A C 1
ATOM 1591 O O . ARG A 1 192 ? -11.017 12.028 -16.161 1.00 84.06 192 ARG A O 1
ATOM 1598 N N . HIS A 1 193 ? -11.856 9.979 -16.545 1.00 79.31 193 HIS A N 1
ATOM 1599 C CA . HIS A 1 193 ? -13.173 10.414 -17.013 1.00 79.31 193 HIS A CA 1
ATOM 1600 C C . HIS A 1 193 ? -14.311 10.072 -16.042 1.00 79.31 193 HIS A C 1
ATOM 1602 O O . HIS A 1 193 ? -15.401 10.640 -16.153 1.00 79.31 193 HIS A O 1
ATOM 1608 N N . GLU A 1 194 ? -14.080 9.159 -15.103 1.00 71.12 194 GLU A N 1
ATOM 1609 C CA . GLU A 1 194 ? -15.048 8.738 -14.101 1.00 71.12 194 GLU A CA 1
ATOM 1610 C C . GLU A 1 194 ? -15.372 9.867 -13.116 1.00 71.12 194 GLU A C 1
ATOM 1612 O O . GLU A 1 194 ? -14.526 10.666 -12.712 1.00 71.12 194 GLU A O 1
ATOM 1617 N N . ARG A 1 195 ? -16.641 9.915 -12.694 1.00 63.31 195 ARG A N 1
ATOM 1618 C CA . ARG A 1 195 ? -17.064 10.751 -11.569 1.00 63.31 195 ARG A CA 1
ATOM 1619 C C . ARG A 1 195 ? -16.562 10.096 -10.283 1.00 63.31 195 ARG A C 1
ATOM 1621 O O . ARG A 1 195 ? -17.196 9.181 -9.772 1.00 63.31 195 ARG A O 1
ATOM 1628 N N . GLY A 1 196 ? -15.446 10.579 -9.762 1.00 70.31 196 GLY A N 1
ATOM 1629 C CA . GLY A 1 196 ? -14.923 10.183 -8.459 1.00 70.31 196 GLY A CA 1
ATOM 1630 C C . GLY A 1 196 ? -14.087 11.296 -7.844 1.00 70.31 196 GLY A C 1
ATOM 1631 O O . GLY A 1 196 ? -14.263 12.469 -8.184 1.00 70.31 196 GLY A O 1
ATOM 1632 N N . CYS A 1 197 ? -13.210 10.959 -6.898 1.00 77.00 197 CYS A N 1
ATOM 1633 C CA . CYS A 1 197 ? -12.403 11.987 -6.257 1.00 77.00 197 CYS A CA 1
ATOM 1634 C C . CYS A 1 197 ? -11.385 12.557 -7.259 1.00 77.00 197 CYS A C 1
ATOM 1636 O O . CYS A 1 197 ? -10.703 11.825 -7.978 1.00 77.00 197 CYS A O 1
ATOM 1638 N N . SER A 1 198 ? -11.262 13.885 -7.290 1.00 77.12 198 SER A N 1
ATOM 1639 C CA . SER A 1 198 ? -10.391 14.602 -8.235 1.00 77.12 198 SER A CA 1
ATOM 1640 C C . SER A 1 198 ? -8.905 14.267 -8.084 1.00 77.12 198 SER A C 1
ATOM 1642 O O . SER A 1 198 ? -8.107 14.637 -8.933 1.00 77.12 198 SER A O 1
ATOM 1644 N N . ARG A 1 199 ? -8.543 13.580 -6.997 1.00 79.62 199 ARG A N 1
ATOM 1645 C CA . ARG A 1 199 ? -7.181 13.209 -6.612 1.00 79.62 199 ARG A CA 1
ATOM 1646 C C . ARG A 1 199 ? -6.656 11.970 -7.339 1.00 79.62 199 ARG A C 1
ATOM 1648 O O . ARG A 1 199 ? -5.456 11.864 -7.561 1.00 79.62 199 ARG A O 1
ATOM 1655 N N . MET A 1 200 ? -7.528 11.021 -7.683 1.00 85.69 200 MET A N 1
ATOM 1656 C CA . MET A 1 200 ? -7.089 9.728 -8.228 1.00 85.69 200 MET A CA 1
ATOM 1657 C C . MET A 1 200 ? -6.400 9.818 -9.587 1.00 85.69 200 MET A C 1
ATOM 1659 O O . MET A 1 200 ? -5.423 9.095 -9.772 1.00 85.69 200 MET A O 1
ATOM 1663 N N . PRO A 1 201 ? -6.818 10.699 -10.521 1.00 83.50 201 PRO A N 1
ATOM 1664 C CA . PRO A 1 201 ? -6.039 10.936 -11.725 1.00 83.50 201 PRO A CA 1
ATOM 1665 C C . PRO A 1 201 ? -4.585 11.273 -11.389 1.00 83.50 201 PRO A C 1
ATOM 1667 O O . PRO A 1 201 ? -3.702 10.542 -11.827 1.00 83.50 201 PRO A O 1
ATOM 1670 N N . ASP A 1 202 ? -4.348 12.286 -10.555 1.00 85.94 202 ASP A N 1
ATOM 1671 C CA . ASP A 1 202 ? -3.009 12.754 -10.182 1.00 85.94 202 ASP A CA 1
ATOM 1672 C C . ASP A 1 202 ? -2.152 11.640 -9.557 1.00 85.94 202 ASP A C 1
ATOM 1674 O O . ASP A 1 202 ? -0.998 11.461 -9.946 1.00 85.94 202 ASP A O 1
ATOM 1678 N N . GLN A 1 203 ? -2.730 10.823 -8.668 1.00 86.38 203 GLN A N 1
ATOM 1679 C CA . GLN A 1 203 ? -2.041 9.666 -8.075 1.00 86.38 203 GLN A CA 1
ATOM 1680 C C . GLN A 1 203 ? -1.733 8.557 -9.091 1.00 86.38 203 GLN A C 1
ATOM 1682 O O . GLN A 1 203 ? -0.721 7.875 -8.965 1.00 86.38 203 GLN A O 1
ATOM 1687 N N . ALA A 1 204 ? -2.563 8.377 -10.120 1.00 90.81 204 ALA A N 1
ATOM 1688 C CA . ALA A 1 204 ? -2.381 7.339 -11.134 1.00 90.81 204 ALA A CA 1
ATOM 1689 C C . ALA A 1 204 ? -1.269 7.647 -12.150 1.00 90.81 204 ALA A C 1
ATOM 1691 O O . ALA A 1 204 ? -0.729 6.735 -12.779 1.00 90.81 204 ALA A O 1
ATOM 1692 N N . HIS A 1 205 ? -0.923 8.923 -12.337 1.00 91.44 205 HIS A N 1
ATOM 1693 C CA . HIS A 1 205 ? 0.044 9.358 -13.349 1.00 91.44 205 HIS A CA 1
ATOM 1694 C C . HIS A 1 205 ? 1.439 8.722 -13.217 1.00 91.44 205 HIS A C 1
ATOM 1696 O O . HIS A 1 205 ? 1.924 8.194 -14.221 1.00 91.44 205 HIS A O 1
ATOM 1702 N N . PRO A 1 206 ? 2.093 8.708 -12.038 1.00 91.50 206 PRO A N 1
ATOM 1703 C CA . PRO A 1 206 ? 3.415 8.092 -11.903 1.00 91.50 206 PRO A CA 1
ATOM 1704 C C . PRO A 1 206 ? 3.408 6.581 -12.171 1.00 91.50 206 PRO A C 1
ATOM 1706 O O . PRO A 1 206 ? 4.372 6.057 -12.718 1.00 91.50 206 PRO A O 1
ATOM 1709 N N . TYR A 1 207 ? 2.310 5.882 -11.873 1.00 92.31 207 TYR A N 1
ATOM 1710 C CA . TYR A 1 207 ? 2.189 4.443 -12.123 1.00 92.31 207 TYR A CA 1
ATOM 1711 C C . TYR A 1 207 ? 2.086 4.129 -13.621 1.00 92.31 207 TYR A C 1
ATOM 1713 O O . TYR A 1 207 ? 2.677 3.163 -14.098 1.00 92.31 207 TYR A O 1
ATOM 1721 N N . ILE A 1 208 ? 1.346 4.947 -14.379 1.00 92.12 208 ILE A N 1
ATOM 1722 C CA . ILE A 1 208 ? 1.101 4.698 -15.806 1.00 92.12 208 ILE A CA 1
ATOM 1723 C C . ILE A 1 208 ? 2.189 5.284 -16.719 1.00 92.12 208 ILE A C 1
ATOM 1725 O O . ILE A 1 208 ? 2.363 4.814 -17.844 1.00 92.12 208 ILE A O 1
ATOM 1729 N N . LEU A 1 209 ? 2.931 6.304 -16.275 1.00 91.38 209 LEU A N 1
ATOM 1730 C CA . LEU A 1 209 ? 3.912 7.000 -17.114 1.00 91.38 209 LEU A CA 1
ATOM 1731 C C . LEU A 1 209 ? 4.986 6.064 -17.713 1.00 91.38 209 LEU A C 1
ATOM 1733 O O . LEU A 1 209 ? 5.214 6.159 -18.925 1.00 91.38 209 LEU A O 1
ATOM 1737 N N . PRO A 1 210 ? 5.599 5.129 -16.955 1.00 89.69 210 PRO A N 1
ATOM 1738 C CA . PRO A 1 210 ? 6.533 4.155 -17.520 1.00 89.69 210 PRO A CA 1
ATOM 1739 C C . PRO A 1 210 ? 5.940 3.339 -18.677 1.00 89.69 210 PRO A C 1
ATOM 1741 O O . PRO A 1 210 ? 6.639 3.084 -19.657 1.00 89.69 210 PRO A O 1
ATOM 1744 N N . LEU A 1 211 ? 4.646 2.991 -18.612 1.00 89.56 211 LEU A N 1
ATOM 1745 C CA . LEU A 1 211 ? 3.945 2.270 -19.681 1.00 89.56 211 LEU A CA 1
ATOM 1746 C C . LEU A 1 211 ? 3.744 3.118 -20.936 1.00 89.56 211 LEU A C 1
ATOM 1748 O O . LEU A 1 211 ? 3.938 2.634 -22.049 1.00 89.56 211 LEU A O 1
ATOM 1752 N N . PHE A 1 212 ? 3.386 4.395 -20.789 1.00 87.19 212 PHE A N 1
ATOM 1753 C CA . PHE A 1 212 ? 3.290 5.292 -21.946 1.00 87.19 212 PHE A CA 1
ATOM 1754 C C . PHE A 1 212 ? 4.643 5.449 -22.649 1.00 87.19 212 PHE A C 1
ATOM 1756 O O . PHE A 1 212 ? 4.707 5.486 -23.878 1.00 87.19 212 PHE A O 1
ATOM 1763 N N . ILE A 1 213 ? 5.733 5.497 -21.880 1.00 84.38 213 ILE A N 1
ATOM 1764 C CA . ILE A 1 213 ? 7.087 5.647 -22.420 1.00 84.38 213 ILE A CA 1
ATOM 1765 C C . ILE A 1 213 ? 7.574 4.359 -23.090 1.00 84.38 213 ILE A C 1
ATOM 1767 O O . ILE A 1 213 ? 8.142 4.433 -24.181 1.00 84.38 213 ILE A O 1
ATOM 1771 N N . SER A 1 214 ? 7.312 3.185 -22.510 1.00 79.44 214 SER A N 1
ATOM 1772 C CA . SER A 1 214 ? 7.675 1.904 -23.135 1.00 79.44 214 SER A CA 1
ATOM 1773 C C . SER A 1 214 ? 6.873 1.621 -24.411 1.00 79.44 214 SER A C 1
ATOM 1775 O O . SER A 1 214 ? 7.353 0.956 -25.332 1.00 79.44 214 SER A O 1
ATOM 1777 N N . ARG A 1 215 ? 5.664 2.185 -24.517 1.00 76.19 215 ARG A N 1
ATOM 1778 C CA . ARG A 1 215 ? 4.747 1.998 -25.650 1.00 76.19 215 ARG A CA 1
ATOM 1779 C C . ARG A 1 215 ? 4.699 3.160 -26.632 1.00 76.19 215 ARG A C 1
ATOM 1781 O O . ARG A 1 215 ? 3.785 3.209 -27.453 1.00 76.19 215 ARG A O 1
ATOM 1788 N N . LYS A 1 216 ? 5.712 4.037 -26.642 1.00 61.31 216 LYS A N 1
ATOM 1789 C CA . LYS A 1 216 ? 5.826 5.255 -27.483 1.00 61.31 216 LYS A CA 1
ATOM 1790 C C . LYS A 1 216 ? 5.599 5.074 -29.002 1.00 61.31 216 LYS A C 1
ATOM 1792 O O . LYS A 1 216 ? 5.660 6.038 -29.758 1.00 61.31 216 LYS A O 1
ATOM 1797 N N . LYS A 1 217 ? 5.392 3.842 -29.475 1.00 55.16 217 LYS A N 1
ATOM 1798 C CA . LYS A 1 217 ? 5.088 3.481 -30.865 1.00 55.16 217 LYS A CA 1
ATOM 1799 C C . LYS A 1 217 ? 3.585 3.380 -31.179 1.00 55.16 217 LYS A C 1
ATOM 1801 O O . LYS A 1 217 ? 3.254 3.261 -32.358 1.00 55.16 217 LYS A O 1
ATOM 1806 N N . ASP A 1 218 ? 2.696 3.472 -30.187 1.00 55.62 218 ASP A N 1
ATOM 1807 C CA . ASP A 1 218 ? 1.241 3.403 -30.380 1.00 55.62 218 ASP A CA 1
ATOM 1808 C C . ASP A 1 218 ? 0.574 4.798 -30.419 1.00 55.62 218 ASP A C 1
ATOM 1810 O O . ASP A 1 218 ? 1.066 5.779 -29.872 1.00 55.62 218 ASP A O 1
ATOM 1814 N N . ARG A 1 219 ? -0.561 4.890 -31.127 1.00 51.47 219 ARG A N 1
ATOM 1815 C CA . ARG A 1 219 ? -1.227 6.096 -31.683 1.00 51.47 219 ARG A CA 1
ATOM 1816 C C . ARG A 1 219 ? -1.655 7.226 -30.713 1.00 51.47 219 ARG A C 1
ATOM 1818 O O . ARG A 1 219 ? -2.285 8.175 -31.178 1.00 51.47 219 ARG A O 1
ATOM 1825 N N . PHE A 1 220 ? -1.331 7.170 -29.422 1.00 60.25 220 PHE A N 1
ATOM 1826 C CA . PHE A 1 220 ? -1.713 8.170 -28.414 1.00 60.25 220 PHE A CA 1
ATOM 1827 C C . PHE A 1 220 ? -0.510 8.553 -27.539 1.00 60.25 220 PHE A C 1
ATOM 1829 O O . PHE A 1 220 ? -0.316 8.002 -26.459 1.00 60.25 220 PHE A O 1
ATOM 1836 N N . ASP A 1 221 ? 0.300 9.508 -28.000 1.00 71.19 221 ASP A N 1
ATOM 1837 C CA . ASP A 1 221 ? 1.434 10.018 -27.221 1.00 71.19 221 ASP A CA 1
ATOM 1838 C C . ASP A 1 221 ? 0.953 11.068 -26.205 1.00 71.19 221 ASP A C 1
ATOM 1840 O O . ASP A 1 221 ? 0.828 12.255 -26.508 1.00 71.19 221 ASP A O 1
ATOM 1844 N N . TRP A 1 222 ? 0.607 10.602 -25.003 1.00 81.31 222 TRP A N 1
ATOM 1845 C CA . TRP A 1 222 ? 0.319 11.455 -23.843 1.00 81.31 222 TRP A CA 1
ATOM 1846 C C . TRP A 1 222 ? 1.560 11.663 -22.967 1.00 81.31 222 TRP A C 1
ATOM 1848 O O . TRP A 1 222 ? 1.452 12.269 -21.903 1.00 81.31 222 TRP A O 1
ATOM 1858 N N . THR A 1 223 ? 2.738 11.179 -23.379 1.00 86.06 223 THR A N 1
ATOM 1859 C CA . THR A 1 223 ? 3.937 11.139 -22.534 1.00 86.06 223 THR A CA 1
ATOM 1860 C C . THR A 1 223 ? 4.341 12.525 -22.048 1.00 86.06 223 THR A C 1
ATOM 1862 O O . THR A 1 223 ? 4.604 12.700 -20.858 1.00 86.06 223 THR A O 1
ATOM 1865 N N . ASP A 1 224 ? 4.364 13.518 -22.937 1.00 87.56 224 ASP A N 1
ATOM 1866 C CA . ASP A 1 224 ? 4.761 14.883 -22.578 1.00 87.56 224 ASP A CA 1
ATOM 1867 C C . ASP A 1 224 ? 3.767 15.515 -21.601 1.00 87.56 224 ASP A C 1
ATOM 1869 O O . ASP A 1 224 ? 4.172 16.118 -20.606 1.00 87.56 224 ASP A O 1
ATOM 1873 N N . GLN A 1 225 ? 2.464 15.347 -21.852 1.00 88.94 225 GLN A N 1
ATOM 1874 C CA . GLN A 1 225 ? 1.419 15.858 -20.968 1.00 88.94 225 GLN A CA 1
ATOM 1875 C C . GLN A 1 225 ? 1.502 15.198 -19.586 1.00 88.94 225 GLN A C 1
ATOM 1877 O O . GLN A 1 225 ? 1.592 15.907 -18.585 1.00 88.94 225 GLN A O 1
ATOM 1882 N N . LEU A 1 226 ? 1.554 13.864 -19.545 1.00 89.06 226 LEU A N 1
ATOM 1883 C CA . LEU A 1 226 ? 1.657 13.087 -18.311 1.00 89.06 226 LEU A CA 1
ATOM 1884 C C . LEU A 1 226 ? 2.899 13.457 -17.512 1.00 89.06 226 LEU A C 1
ATOM 1886 O O . LEU A 1 226 ? 2.823 13.642 -16.305 1.00 89.06 226 LEU A O 1
ATOM 1890 N N . THR A 1 227 ? 4.032 13.642 -18.186 1.00 90.69 227 THR A N 1
ATOM 1891 C CA . THR A 1 227 ? 5.276 14.086 -17.552 1.00 90.69 227 THR A CA 1
ATOM 1892 C C . THR A 1 227 ? 5.098 15.443 -16.867 1.00 90.69 227 THR A C 1
ATOM 1894 O O . THR A 1 227 ? 5.585 15.647 -15.757 1.00 90.69 227 THR A O 1
ATOM 1897 N N . GLN A 1 228 ? 4.406 16.394 -17.505 1.00 91.25 228 GLN A N 1
ATOM 1898 C CA . GLN A 1 228 ? 4.128 17.696 -16.888 1.00 91.25 228 GLN A CA 1
ATOM 1899 C C . GLN A 1 228 ? 3.172 17.588 -15.702 1.00 91.25 228 GLN A C 1
ATOM 1901 O O . GLN A 1 228 ? 3.281 18.382 -14.770 1.00 91.25 228 GLN A O 1
ATOM 1906 N N . GLU A 1 229 ? 2.237 16.645 -15.729 1.00 90.75 229 GLU A N 1
ATOM 1907 C CA . GLU A 1 229 ? 1.288 16.449 -14.637 1.00 90.75 229 GLU A CA 1
ATOM 1908 C C . GLU A 1 229 ? 1.951 15.740 -13.449 1.00 90.75 229 GLU A C 1
ATOM 1910 O O . GLU A 1 229 ? 1.831 16.248 -12.339 1.00 90.75 229 GLU A O 1
ATOM 1915 N N . VAL A 1 230 ? 2.763 14.694 -13.666 1.00 89.75 230 VAL A N 1
ATOM 1916 C CA . VAL A 1 230 ? 3.571 14.069 -12.596 1.00 89.75 230 VAL A CA 1
ATOM 1917 C C . VAL A 1 230 ? 4.461 15.110 -11.911 1.00 89.75 230 VAL A C 1
ATOM 1919 O O . VAL A 1 230 ? 4.450 15.209 -10.692 1.00 89.75 230 VAL A O 1
ATOM 1922 N N . LYS A 1 231 ? 5.139 15.983 -12.672 1.00 89.25 231 LYS A N 1
ATOM 1923 C CA . LYS A 1 231 ? 5.981 17.062 -12.113 1.00 89.25 231 LYS A CA 1
ATOM 1924 C C . LYS A 1 231 ? 5.239 18.061 -11.219 1.00 89.25 231 LYS A C 1
ATOM 1926 O O . LYS A 1 231 ? 5.875 18.766 -10.438 1.00 89.25 231 LYS A O 1
ATOM 1931 N N . ARG A 1 232 ? 3.924 18.222 -11.395 1.00 87.25 232 ARG A N 1
ATOM 1932 C CA . ARG A 1 232 ? 3.114 19.180 -10.620 1.00 87.25 232 ARG A CA 1
ATOM 1933 C C . ARG A 1 232 ? 2.595 18.582 -9.322 1.00 87.25 232 ARG A C 1
ATOM 1935 O O . ARG A 1 232 ? 2.276 19.339 -8.405 1.00 87.25 232 ARG A O 1
ATOM 1942 N N . VAL A 1 233 ? 2.479 17.262 -9.267 1.00 81.88 233 VAL A N 1
ATOM 1943 C CA . VAL A 1 233 ? 1.892 16.542 -8.144 1.00 81.88 233 VAL A CA 1
ATOM 1944 C C . VAL A 1 233 ? 2.992 16.237 -7.140 1.00 81.88 233 VAL A C 1
ATOM 1946 O O . VAL A 1 233 ? 4.060 15.745 -7.491 1.00 81.88 233 VAL A O 1
ATOM 1949 N N . LYS A 1 234 ? 2.733 16.555 -5.873 1.00 72.12 234 LYS A N 1
ATOM 1950 C CA . LYS A 1 234 ? 3.563 16.064 -4.775 1.00 72.12 234 LYS A CA 1
ATOM 1951 C C . LYS A 1 234 ? 2.994 14.734 -4.288 1.00 72.12 234 LYS A C 1
ATOM 1953 O O . LYS A 1 234 ? 1.766 14.635 -4.193 1.00 72.12 234 LYS A O 1
ATOM 1958 N N . PRO A 1 235 ? 3.843 13.759 -3.928 1.00 71.44 235 PRO A N 1
ATOM 1959 C CA . PRO A 1 235 ? 3.385 12.549 -3.269 1.00 71.44 235 PRO A CA 1
ATOM 1960 C C . PRO A 1 235 ? 2.593 12.905 -2.010 1.00 71.44 235 PRO A C 1
ATOM 1962 O O . PRO A 1 235 ? 2.948 13.819 -1.264 1.00 71.44 235 PRO A O 1
ATOM 1965 N N . LEU A 1 236 ? 1.489 12.197 -1.802 1.00 64.06 236 LEU A N 1
ATOM 1966 C CA . LEU A 1 236 ? 0.617 12.400 -0.645 1.00 64.06 236 LEU A CA 1
ATOM 1967 C C . LEU A 1 236 ? 1.024 11.519 0.534 1.00 64.06 236 LEU A C 1
ATOM 1969 O O . LEU A 1 236 ? 0.800 11.895 1.678 1.00 64.06 236 LEU A O 1
ATOM 1973 N N . PHE A 1 237 ? 1.636 10.369 0.245 1.00 60.75 237 PHE A N 1
ATOM 1974 C CA . PHE A 1 237 ? 2.099 9.411 1.236 1.00 60.75 237 PHE A CA 1
ATOM 1975 C C . PHE A 1 237 ? 3.561 9.080 0.985 1.00 60.75 237 PHE A C 1
ATOM 1977 O O . PHE A 1 237 ? 3.892 8.395 0.012 1.00 60.75 237 PHE A O 1
ATOM 1984 N N . THR A 1 238 ? 4.410 9.527 1.905 1.00 61.62 238 THR A N 1
ATOM 1985 C CA . THR A 1 238 ? 5.847 9.246 1.903 1.00 61.62 238 THR A CA 1
ATOM 1986 C C . THR A 1 238 ? 6.110 7.737 1.878 1.00 61.62 238 THR A C 1
ATOM 1988 O O . THR A 1 238 ? 6.932 7.278 1.102 1.00 61.62 238 THR A O 1
ATOM 1991 N N . GLY A 1 239 ? 5.363 6.924 2.630 1.00 59.62 239 GLY A N 1
ATOM 1992 C CA . GLY A 1 239 ? 5.570 5.471 2.684 1.00 59.62 239 GLY A CA 1
ATOM 1993 C C . GLY A 1 239 ? 5.009 4.637 1.518 1.00 59.62 239 GLY A C 1
ATOM 1994 O O . GLY A 1 239 ? 5.348 3.462 1.409 1.00 59.62 239 GLY A O 1
ATOM 1995 N N . GLY A 1 240 ? 4.131 5.194 0.674 1.00 72.00 240 GLY A N 1
ATOM 1996 C CA . GLY A 1 240 ? 3.329 4.399 -0.277 1.00 72.00 240 GLY A CA 1
ATOM 1997 C C . GLY A 1 240 ? 3.435 4.861 -1.721 1.00 72.00 240 GLY A C 1
ATOM 1998 O O . GLY A 1 240 ? 3.813 4.082 -2.590 1.00 72.00 240 GLY A O 1
ATOM 1999 N N . ASP A 1 241 ? 3.142 6.137 -1.979 1.00 77.50 241 ASP A N 1
ATOM 2000 C CA . ASP A 1 241 ? 3.123 6.692 -3.340 1.00 77.50 241 ASP A CA 1
ATOM 2001 C C . ASP A 1 241 ? 4.491 7.239 -3.775 1.00 77.50 241 ASP A C 1
ATOM 2003 O O . ASP A 1 241 ? 4.775 7.314 -4.975 1.00 77.50 241 ASP A O 1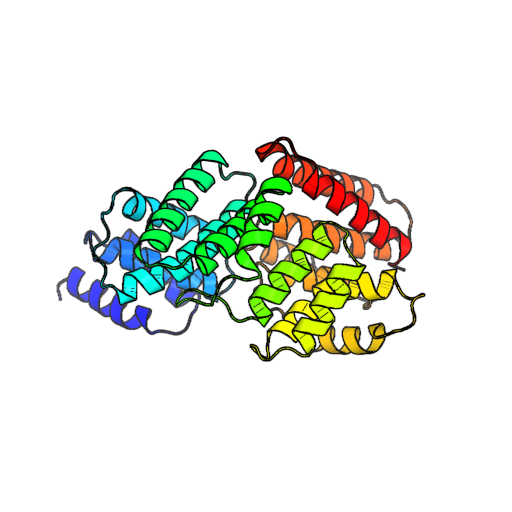
ATOM 2007 N N . GLU A 1 242 ? 5.342 7.629 -2.820 1.00 84.81 242 GLU A N 1
ATOM 2008 C CA . GLU A 1 242 ? 6.666 8.208 -3.082 1.00 84.81 242 GLU A CA 1
ATOM 2009 C C . GLU A 1 242 ? 7.544 7.303 -3.968 1.00 84.81 242 GLU A C 1
ATOM 2011 O O . GLU A 1 242 ? 8.054 7.800 -4.976 1.00 84.81 242 GLU A O 1
ATOM 2016 N N . PRO A 1 243 ? 7.687 5.981 -3.712 1.00 87.62 243 PRO A N 1
ATOM 2017 C CA . PRO A 1 243 ? 8.532 5.123 -4.548 1.00 87.62 243 PRO A CA 1
ATOM 2018 C C . PRO A 1 243 ? 8.108 5.085 -6.021 1.00 87.62 243 PRO A C 1
ATOM 2020 O O . PRO A 1 243 ? 8.958 4.982 -6.906 1.00 87.62 243 PRO A O 1
ATOM 2023 N N . TYR A 1 244 ? 6.808 5.195 -6.304 1.00 88.69 244 TYR A N 1
ATOM 2024 C CA . TYR A 1 244 ? 6.289 5.209 -7.672 1.00 88.69 244 TYR A CA 1
ATOM 2025 C C . TYR A 1 244 ? 6.535 6.548 -8.365 1.00 88.69 244 TYR A C 1
ATOM 2027 O O . TYR A 1 244 ? 6.869 6.562 -9.549 1.00 88.69 244 TYR A O 1
ATOM 2035 N N . HIS A 1 245 ? 6.435 7.668 -7.641 1.00 89.31 245 HIS A N 1
ATOM 2036 C CA . HIS A 1 245 ? 6.817 8.980 -8.173 1.00 89.31 245 HIS A CA 1
ATOM 2037 C C . HIS A 1 245 ? 8.307 9.020 -8.511 1.00 89.31 245 HIS A C 1
ATOM 2039 O O . HIS A 1 245 ? 8.673 9.396 -9.624 1.00 89.31 245 HIS A O 1
ATOM 2045 N N . LEU A 1 246 ? 9.149 8.535 -7.598 1.00 88.94 246 LEU A N 1
ATOM 2046 C CA . LEU A 1 246 ? 10.590 8.418 -7.805 1.00 88.94 246 LEU A CA 1
ATOM 2047 C C . LEU A 1 246 ? 10.907 7.526 -9.008 1.00 88.94 246 LEU A C 1
ATOM 2049 O O . LEU A 1 246 ? 11.732 7.875 -9.847 1.00 88.94 246 LEU A O 1
ATOM 2053 N N . TYR A 1 247 ? 10.217 6.391 -9.143 1.00 90.62 247 TYR A N 1
ATOM 2054 C CA . TYR A 1 247 ? 10.366 5.517 -10.304 1.00 90.62 247 TYR A CA 1
ATOM 2055 C C . TYR A 1 247 ? 9.984 6.225 -11.611 1.00 90.62 247 TYR A C 1
ATOM 2057 O O . TYR A 1 247 ? 10.726 6.148 -12.590 1.00 90.62 247 TYR A O 1
ATOM 2065 N N . ALA A 1 248 ? 8.869 6.957 -11.629 1.00 90.69 248 ALA A N 1
ATOM 2066 C CA . ALA A 1 248 ? 8.410 7.710 -12.793 1.00 90.69 248 ALA A CA 1
ATOM 2067 C C . ALA A 1 248 ? 9.376 8.843 -13.184 1.00 90.69 248 ALA A C 1
ATOM 2069 O O . ALA A 1 248 ? 9.669 9.019 -14.370 1.00 90.69 248 ALA A O 1
ATOM 2070 N N . GLU A 1 249 ? 9.920 9.570 -12.204 1.00 89.75 249 GLU A N 1
ATOM 2071 C CA . GLU A 1 249 ? 10.937 10.614 -12.397 1.00 89.75 249 GLU A CA 1
ATOM 2072 C C . GLU A 1 249 ? 12.160 10.094 -13.148 1.00 89.75 249 GLU A C 1
ATOM 2074 O O . GLU A 1 249 ? 12.723 10.793 -14.003 1.00 89.75 249 GLU A O 1
ATOM 2079 N N . MET A 1 250 ? 12.513 8.823 -12.927 1.00 89.94 250 MET A N 1
ATOM 2080 C CA . MET A 1 250 ? 13.644 8.203 -13.601 1.00 89.94 250 MET A CA 1
ATOM 2081 C C . MET A 1 250 ? 13.416 8.036 -15.095 1.00 89.94 250 MET A C 1
ATOM 2083 O O . MET A 1 250 ? 14.376 7.757 -15.795 1.00 89.94 250 MET A O 1
ATOM 2087 N N . TYR A 1 251 ? 12.222 8.255 -15.637 1.00 86.81 251 TYR A N 1
ATOM 2088 C CA . TYR A 1 251 ? 12.003 8.207 -17.081 1.00 86.81 251 TYR A CA 1
ATOM 2089 C C . TYR A 1 251 ? 12.099 9.569 -17.779 1.00 86.81 251 TYR A C 1
ATOM 2091 O O . TYR A 1 251 ? 12.296 9.601 -18.994 1.00 86.81 251 TYR A O 1
ATOM 2099 N N . TYR A 1 252 ? 11.998 10.690 -17.057 1.00 86.31 252 TYR A N 1
ATOM 2100 C CA . TYR A 1 252 ? 11.937 12.020 -17.683 1.00 86.31 252 TYR A CA 1
ATOM 2101 C C . TYR A 1 252 ? 12.918 13.057 -17.140 1.00 86.31 252 TYR A C 1
ATOM 2103 O O . TYR A 1 252 ? 13.103 14.087 -17.797 1.00 86.31 252 TYR A O 1
ATOM 2111 N N . ASP A 1 253 ? 13.505 12.857 -15.957 1.00 87.81 253 ASP A N 1
ATOM 2112 C CA . ASP A 1 253 ? 14.487 13.786 -15.398 1.00 87.81 253 ASP A CA 1
ATOM 2113 C C . ASP A 1 253 ? 15.917 13.241 -15.558 1.00 87.81 253 ASP A C 1
ATOM 2115 O O . ASP A 1 253 ? 16.393 12.467 -14.722 1.00 87.81 253 ASP A O 1
ATOM 2119 N N . PRO A 1 254 ? 16.644 13.638 -16.620 1.00 83.06 254 PRO A N 1
ATOM 2120 C CA . PRO A 1 254 ? 18.007 13.169 -16.851 1.00 83.06 254 PRO A CA 1
ATOM 2121 C C . PRO A 1 254 ? 19.012 13.706 -15.824 1.00 83.06 254 PRO A C 1
ATOM 2123 O O . PRO A 1 254 ? 20.132 13.202 -15.764 1.00 83.06 254 PRO A O 1
ATOM 2126 N N . ASN A 1 255 ? 18.639 14.720 -15.037 1.00 83.00 255 ASN A N 1
ATOM 2127 C CA . ASN A 1 255 ? 19.510 15.359 -14.056 1.00 83.00 255 ASN A CA 1
ATOM 2128 C C . ASN A 1 255 ? 19.144 14.989 -12.618 1.00 83.00 255 ASN A C 1
ATOM 2130 O O . ASN A 1 255 ? 19.671 15.608 -11.693 1.00 83.00 255 ASN A O 1
ATOM 2134 N N . TYR A 1 256 ? 18.255 14.013 -12.421 1.00 82.31 256 TYR A N 1
ATOM 2135 C CA . TYR A 1 256 ? 17.844 13.618 -11.086 1.00 82.31 256 TYR A CA 1
ATOM 2136 C C . TYR A 1 256 ? 19.044 13.145 -10.259 1.00 82.31 256 TYR A C 1
ATOM 2138 O O . TYR A 1 256 ? 19.779 12.233 -10.650 1.00 82.31 256 TYR A O 1
ATOM 2146 N N . VAL A 1 257 ? 19.233 13.766 -9.096 1.00 78.25 257 VAL A N 1
ATOM 2147 C CA . VAL A 1 257 ? 20.256 13.386 -8.122 1.00 78.25 257 VAL A CA 1
ATOM 2148 C C . VAL A 1 257 ? 19.550 12.998 -6.840 1.00 78.25 257 VAL A C 1
ATOM 2150 O O . VAL A 1 257 ? 19.098 13.858 -6.095 1.00 78.25 257 VAL A O 1
ATOM 2153 N N . TRP A 1 258 ? 19.512 11.698 -6.564 1.00 76.75 258 TRP A N 1
ATOM 2154 C CA . TRP A 1 258 ? 18.963 11.198 -5.313 1.00 76.75 258 TRP A CA 1
ATOM 2155 C C . TRP A 1 258 ? 20.027 11.176 -4.224 1.00 76.75 258 TRP A C 1
ATOM 2157 O O . TRP A 1 258 ? 20.994 10.402 -4.312 1.00 76.75 258 TRP A O 1
ATOM 2167 N N . SER A 1 259 ? 19.866 11.978 -3.177 1.00 81.56 259 SER A N 1
ATOM 2168 C CA . SER A 1 259 ? 20.797 11.941 -2.054 1.00 81.56 259 SER A CA 1
ATOM 2169 C C . SER A 1 259 ? 20.643 10.648 -1.243 1.00 81.56 259 SER A C 1
ATOM 2171 O O . SER A 1 259 ? 19.573 10.050 -1.137 1.00 81.56 259 SER A O 1
ATOM 2173 N N . MET A 1 260 ? 21.739 10.197 -0.626 1.00 79.62 260 MET A N 1
ATOM 2174 C CA . MET A 1 260 ? 21.691 9.062 0.307 1.00 79.62 260 MET A CA 1
ATOM 2175 C C . MET A 1 260 ? 20.890 9.369 1.576 1.00 79.62 260 MET A C 1
ATOM 2177 O O . MET A 1 260 ? 20.462 8.438 2.251 1.00 79.62 260 MET A O 1
ATOM 2181 N N . GLU A 1 261 ? 20.719 10.646 1.911 1.00 85.44 261 GLU A N 1
ATOM 2182 C CA . GLU A 1 261 ? 19.952 11.075 3.076 1.00 85.44 261 GLU A CA 1
ATOM 2183 C C . GLU A 1 261 ? 18.449 10.898 2.832 1.00 85.44 261 GLU A C 1
ATOM 2185 O O . GLU A 1 261 ? 17.785 10.241 3.628 1.00 85.44 261 GLU A O 1
ATOM 2190 N N . GLU A 1 262 ? 17.943 11.344 1.677 1.00 81.12 262 GLU A N 1
ATOM 2191 C CA . GLU A 1 262 ? 16.544 11.124 1.266 1.00 81.12 262 GLU A CA 1
ATOM 2192 C C . GLU A 1 262 ? 16.191 9.630 1.254 1.00 81.12 262 GLU A C 1
ATOM 2194 O O . GLU A 1 262 ? 15.149 9.224 1.762 1.00 81.12 262 GLU A O 1
ATOM 2199 N N . LYS A 1 263 ? 17.104 8.779 0.765 1.00 81.06 263 LYS A N 1
ATOM 2200 C CA . LYS A 1 263 ? 16.928 7.316 0.785 1.00 81.06 263 LYS A CA 1
ATOM 2201 C C . LYS A 1 263 ? 16.759 6.766 2.197 1.00 81.06 263 LYS A C 1
ATOM 2203 O O . LYS A 1 263 ? 15.875 5.952 2.440 1.00 81.06 263 LYS A O 1
ATOM 2208 N N . LYS A 1 264 ? 17.610 7.194 3.131 1.00 86.44 264 LYS A N 1
ATOM 2209 C CA . LYS A 1 264 ? 17.574 6.723 4.524 1.00 86.44 264 LYS A CA 1
ATOM 2210 C C . LYS A 1 264 ? 16.325 7.180 5.263 1.00 86.44 264 LYS A C 1
ATOM 2212 O O . LYS A 1 264 ? 15.855 6.449 6.124 1.00 86.44 264 LYS A O 1
ATOM 2217 N N . GLN A 1 265 ? 15.817 8.364 4.939 1.00 85.62 265 GLN A N 1
ATOM 2218 C CA . GLN A 1 265 ? 14.596 8.897 5.541 1.00 85.62 265 GLN A CA 1
ATOM 2219 C C . GLN A 1 265 ? 13.350 8.159 5.049 1.00 85.62 265 GLN A C 1
ATOM 2221 O O . GLN A 1 265 ? 12.407 7.986 5.814 1.00 85.62 265 GLN A O 1
ATOM 2226 N N . LEU A 1 266 ? 13.367 7.685 3.801 1.00 84.00 266 LEU A N 1
ATOM 2227 C CA . LEU A 1 266 ? 12.230 7.002 3.198 1.00 84.00 266 LEU A CA 1
ATOM 2228 C C . LEU A 1 266 ? 12.086 5.546 3.660 1.00 84.00 266 LEU A C 1
ATOM 2230 O O . LEU A 1 266 ? 10.987 5.129 4.008 1.00 84.00 266 LEU A O 1
ATOM 2234 N N . ILE A 1 267 ? 13.187 4.782 3.697 1.00 87.56 267 ILE A N 1
ATOM 2235 C CA . ILE A 1 267 ? 13.182 3.327 3.963 1.00 87.56 267 ILE A CA 1
ATOM 2236 C C . ILE A 1 267 ? 12.342 2.914 5.190 1.00 87.56 267 ILE A C 1
ATOM 2238 O O . ILE A 1 267 ? 11.554 1.981 5.054 1.00 87.56 267 ILE A O 1
ATOM 2242 N N . PRO A 1 268 ? 12.437 3.572 6.364 1.00 86.75 268 PRO A N 1
ATOM 2243 C CA . PRO A 1 268 ? 11.668 3.175 7.547 1.00 86.75 268 PRO A CA 1
ATOM 2244 C C . PRO A 1 268 ? 10.145 3.294 7.391 1.00 86.75 268 PRO A C 1
ATOM 2246 O O . PRO A 1 268 ? 9.409 2.730 8.198 1.00 86.75 268 PRO A O 1
ATOM 2249 N N . LEU A 1 269 ? 9.677 4.047 6.392 1.00 84.31 269 LEU A N 1
ATOM 2250 C CA . LEU A 1 269 ? 8.261 4.325 6.149 1.00 84.31 269 LEU A CA 1
ATOM 2251 C C . LEU A 1 269 ? 7.624 3.338 5.161 1.00 84.31 269 LEU A C 1
ATOM 2253 O O . LEU A 1 269 ? 6.398 3.297 5.064 1.00 84.31 269 LEU A O 1
ATOM 2257 N N . LEU A 1 270 ? 8.442 2.571 4.435 1.00 86.06 270 LEU A N 1
ATOM 2258 C CA . LEU A 1 270 ? 8.000 1.692 3.357 1.00 86.06 270 LEU A CA 1
ATOM 2259 C C . LEU A 1 270 ? 7.514 0.338 3.886 1.00 86.06 270 LEU A C 1
ATOM 2261 O O . LEU A 1 270 ? 8.065 -0.210 4.843 1.00 86.06 270 LEU A O 1
ATOM 2265 N N . THR A 1 271 ? 6.512 -0.213 3.203 1.00 89.50 271 THR A N 1
ATOM 2266 C CA . THR A 1 271 ? 6.226 -1.655 3.207 1.00 89.50 271 THR A CA 1
ATOM 2267 C C . THR A 1 271 ? 7.302 -2.409 2.425 1.00 89.50 271 THR A C 1
ATOM 2269 O O . THR A 1 271 ? 8.044 -1.784 1.666 1.00 89.50 271 THR A O 1
ATOM 2272 N N . ASP A 1 272 ? 7.390 -3.735 2.540 1.00 92.00 272 ASP A N 1
ATOM 2273 C CA . ASP A 1 272 ? 8.402 -4.491 1.784 1.00 92.00 272 ASP A CA 1
ATOM 2274 C C . ASP A 1 272 ? 8.131 -4.446 0.269 1.00 92.00 272 ASP A C 1
ATOM 2276 O O . ASP A 1 272 ? 9.053 -4.254 -0.529 1.00 92.00 272 ASP A O 1
ATOM 2280 N N . ARG A 1 273 ? 6.855 -4.456 -0.148 1.00 91.62 273 ARG A N 1
ATOM 2281 C CA . ARG A 1 273 ? 6.463 -4.134 -1.536 1.00 91.62 273 ARG A CA 1
ATOM 2282 C C . ARG A 1 273 ? 6.872 -2.710 -1.941 1.00 91.62 273 ARG A C 1
ATOM 2284 O O . ARG A 1 273 ? 7.401 -2.502 -3.035 1.00 91.62 273 ARG A O 1
ATOM 2291 N N . GLY A 1 274 ? 6.659 -1.716 -1.076 1.00 90.94 274 GLY A N 1
ATOM 2292 C CA . GLY A 1 274 ? 7.111 -0.339 -1.307 1.00 90.94 274 GLY A CA 1
ATOM 2293 C C . GLY A 1 274 ? 8.637 -0.232 -1.417 1.00 90.94 274 GLY A C 1
ATOM 2294 O O . GLY A 1 274 ? 9.155 0.501 -2.263 1.00 90.94 274 GLY A O 1
ATOM 2295 N N . TYR A 1 275 ? 9.365 -1.015 -0.620 1.00 93.12 275 TYR A N 1
ATOM 2296 C CA . TYR A 1 275 ? 10.818 -1.127 -0.667 1.00 93.12 275 TYR A CA 1
ATOM 2297 C C . TYR A 1 275 ? 11.295 -1.765 -1.977 1.00 93.12 275 TYR A C 1
ATOM 2299 O O . TYR A 1 275 ? 12.240 -1.261 -2.587 1.00 93.12 275 TYR A O 1
ATOM 2307 N N . LEU A 1 276 ? 10.602 -2.788 -2.484 1.00 95.31 276 LEU A N 1
ATOM 2308 C CA . LEU A 1 276 ? 10.871 -3.361 -3.805 1.00 95.31 276 LEU A CA 1
ATOM 2309 C C . LEU A 1 276 ? 10.741 -2.304 -4.916 1.00 95.31 276 LEU A C 1
ATOM 2311 O O . LEU A 1 276 ? 11.645 -2.151 -5.743 1.00 95.31 276 LEU A O 1
ATOM 2315 N N . GLN A 1 277 ? 9.661 -1.517 -4.899 1.00 93.69 277 GLN A N 1
ATOM 2316 C CA . GLN A 1 277 ? 9.461 -0.418 -5.851 1.00 93.69 277 GLN A CA 1
ATOM 2317 C C . GLN A 1 277 ? 10.548 0.663 -5.724 1.00 93.69 277 GLN A C 1
ATOM 2319 O O . GLN A 1 277 ? 11.048 1.185 -6.725 1.00 93.69 277 GLN A O 1
ATOM 2324 N N . PHE A 1 278 ? 10.959 0.977 -4.496 1.00 93.50 278 PHE A N 1
ATOM 2325 C CA . PHE A 1 278 ? 12.060 1.896 -4.218 1.00 93.50 278 PHE A CA 1
ATOM 2326 C C . PHE A 1 278 ? 13.390 1.389 -4.794 1.00 93.50 278 PHE A C 1
ATOM 2328 O O . PHE A 1 278 ? 14.139 2.163 -5.398 1.00 93.50 278 PHE A O 1
ATOM 2335 N N . LEU A 1 279 ? 13.686 0.091 -4.669 1.00 95.00 279 LEU A N 1
ATOM 2336 C CA . LEU A 1 279 ? 14.888 -0.506 -5.251 1.00 95.00 279 LEU A CA 1
ATOM 2337 C C . LEU A 1 279 ? 14.864 -0.448 -6.786 1.00 95.00 279 LEU A C 1
ATOM 2339 O O . LEU A 1 279 ? 15.901 -0.156 -7.387 1.00 95.00 279 LEU A O 1
ATOM 2343 N N . LEU A 1 280 ? 13.702 -0.642 -7.421 1.00 95.12 280 LEU A N 1
ATOM 2344 C CA . LEU A 1 280 ? 13.532 -0.464 -8.870 1.00 95.12 280 LEU A CA 1
ATOM 2345 C C . LEU A 1 280 ? 13.802 0.985 -9.310 1.00 95.12 280 LEU A C 1
ATOM 2347 O O . LEU A 1 280 ? 14.514 1.202 -10.294 1.00 95.12 280 LEU A O 1
ATOM 2351 N N . ALA A 1 281 ? 13.314 1.983 -8.563 1.00 93.00 281 ALA A N 1
ATOM 2352 C CA . ALA A 1 281 ? 13.631 3.398 -8.800 1.00 93.00 281 ALA A CA 1
ATOM 2353 C C . ALA A 1 281 ? 15.129 3.682 -8.653 1.00 93.00 281 ALA A C 1
ATOM 2355 O O . ALA A 1 281 ? 15.743 4.335 -9.500 1.00 93.00 281 ALA A O 1
ATOM 2356 N N . HIS A 1 282 ? 15.753 3.135 -7.612 1.00 92.00 282 HIS A N 1
ATOM 2357 C CA . HIS A 1 282 ? 17.183 3.301 -7.384 1.00 92.00 282 HIS A CA 1
ATOM 2358 C C . HIS A 1 282 ? 18.027 2.604 -8.466 1.00 92.00 282 HIS A C 1
ATOM 2360 O O . HIS A 1 282 ? 19.081 3.118 -8.861 1.00 92.00 282 HIS A O 1
ATOM 2366 N N . TYR A 1 283 ? 17.550 1.481 -9.009 1.00 92.44 283 TYR A N 1
ATOM 2367 C CA . TYR A 1 283 ? 18.184 0.796 -10.136 1.00 92.44 283 TYR A CA 1
ATOM 2368 C C . TYR A 1 283 ? 18.101 1.626 -11.409 1.00 92.44 283 TYR A C 1
ATOM 2370 O O . TYR A 1 283 ? 19.128 1.857 -12.042 1.00 92.44 283 TYR A O 1
ATOM 2378 N N . ALA A 1 284 ? 16.921 2.153 -11.727 1.00 90.94 284 ALA A N 1
ATOM 2379 C CA . ALA A 1 284 ? 16.707 3.066 -12.842 1.00 90.94 284 ALA A CA 1
ATOM 2380 C C . ALA A 1 284 ? 17.634 4.298 -12.785 1.00 90.94 284 ALA A C 1
ATOM 2382 O O . ALA A 1 284 ? 18.333 4.596 -13.759 1.00 90.94 284 ALA A O 1
ATOM 2383 N N . ALA A 1 285 ? 17.726 4.950 -11.622 1.00 89.12 285 ALA A N 1
ATOM 2384 C CA . ALA A 1 285 ? 18.626 6.084 -11.396 1.00 89.12 285 ALA A CA 1
ATOM 2385 C C . ALA A 1 285 ? 20.102 5.710 -11.626 1.00 89.12 285 ALA A C 1
ATOM 2387 O O . ALA A 1 285 ? 20.848 6.400 -12.327 1.00 89.12 285 ALA A O 1
ATOM 2388 N N . SER A 1 286 ? 20.525 4.590 -11.034 1.00 88.44 286 SER A N 1
ATOM 2389 C CA . SER A 1 286 ? 21.910 4.115 -11.094 1.00 88.44 286 SER A CA 1
ATOM 2390 C C . SER A 1 286 ? 22.300 3.665 -12.503 1.00 88.44 286 SER A C 1
ATOM 2392 O O . SER A 1 286 ? 23.429 3.903 -12.933 1.00 88.44 286 SER A O 1
ATOM 2394 N N . TYR A 1 287 ? 21.370 3.043 -13.231 1.00 88.38 287 TYR A N 1
ATOM 2395 C CA . TYR A 1 287 ? 21.566 2.568 -14.598 1.00 88.38 287 TYR A CA 1
ATOM 2396 C C . TYR A 1 287 ? 21.860 3.731 -15.552 1.00 88.38 287 TYR A C 1
ATOM 2398 O O . TYR A 1 287 ? 22.854 3.692 -16.285 1.00 88.38 287 TYR A O 1
ATOM 2406 N N . ARG A 1 288 ? 21.076 4.815 -15.457 1.00 85.75 288 ARG A N 1
ATOM 2407 C CA . ARG A 1 288 ? 21.336 6.066 -16.186 1.00 85.75 288 ARG A CA 1
ATOM 2408 C C . ARG A 1 288 ? 22.694 6.663 -15.821 1.00 85.75 288 ARG A C 1
ATOM 2410 O O . ARG A 1 288 ? 23.501 6.967 -16.700 1.00 85.75 288 ARG A O 1
ATOM 2417 N N . ALA A 1 289 ? 22.969 6.832 -14.525 1.00 83.50 289 ALA A N 1
ATOM 2418 C CA . ALA A 1 289 ? 24.204 7.467 -14.057 1.00 83.50 289 ALA A CA 1
ATOM 2419 C C . ALA A 1 289 ? 25.466 6.721 -14.526 1.00 83.50 289 ALA A C 1
ATOM 2421 O O . ALA A 1 289 ? 26.492 7.341 -14.818 1.00 83.50 289 ALA A O 1
ATOM 2422 N N . ALA A 1 290 ? 25.381 5.396 -14.653 1.00 81.19 290 ALA A N 1
ATOM 2423 C CA . ALA A 1 290 ? 26.461 4.548 -15.137 1.00 81.19 290 ALA A CA 1
ATOM 2424 C C . ALA A 1 290 ? 26.709 4.636 -16.659 1.00 81.19 290 ALA A C 1
ATOM 2426 O O . ALA A 1 290 ? 27.632 3.980 -17.148 1.00 81.19 290 ALA A O 1
ATOM 2427 N N . ARG A 1 291 ? 25.926 5.422 -17.422 1.00 71.12 291 ARG A N 1
ATOM 2428 C CA . ARG A 1 291 ? 25.976 5.490 -18.899 1.00 71.12 291 ARG A CA 1
ATOM 2429 C C . ARG A 1 291 ? 25.977 4.098 -19.550 1.00 71.12 291 ARG A C 1
ATOM 2431 O O . ARG A 1 291 ? 26.747 3.849 -20.477 1.00 71.12 291 ARG A O 1
ATOM 2438 N N . HIS A 1 292 ? 25.155 3.185 -19.033 1.00 57.44 292 HIS A N 1
ATOM 2439 C CA . HIS A 1 292 ? 25.038 1.795 -19.499 1.00 57.44 292 HIS A CA 1
ATOM 2440 C C . HIS A 1 292 ? 26.280 0.902 -19.310 1.00 57.44 292 HIS A C 1
ATOM 2442 O O . HIS A 1 292 ? 26.322 -0.202 -19.853 1.00 57.44 292 HIS A O 1
ATOM 2448 N N . ALA A 1 293 ? 27.293 1.318 -18.542 1.00 58.47 293 ALA A N 1
ATOM 2449 C CA . ALA A 1 293 ? 28.325 0.387 -18.095 1.00 58.47 293 ALA A CA 1
ATOM 2450 C C . ALA A 1 293 ? 27.764 -0.462 -16.942 1.00 58.47 293 ALA A C 1
ATOM 2452 O O . ALA A 1 293 ? 27.304 0.091 -15.944 1.00 58.47 293 ALA A O 1
ATOM 2453 N N . GLU A 1 294 ? 27.813 -1.794 -17.041 1.00 57.12 294 GLU A N 1
ATOM 2454 C CA . GLU A 1 294 ? 27.537 -2.673 -15.896 1.00 57.12 294 GLU A CA 1
ATOM 2455 C C . GLU A 1 294 ? 28.643 -2.503 -14.846 1.00 57.12 294 GLU A C 1
ATOM 2457 O O . GLU A 1 294 ? 29.639 -3.224 -14.795 1.00 57.12 294 GLU A O 1
ATOM 2462 N N . VAL A 1 295 ? 28.493 -1.484 -14.007 1.00 74.06 295 VAL A N 1
ATOM 2463 C CA . VAL A 1 295 ? 29.308 -1.297 -12.812 1.00 74.06 295 VAL A CA 1
ATOM 2464 C C . VAL A 1 295 ? 28.883 -2.374 -11.816 1.00 74.06 295 VAL A C 1
ATOM 2466 O O . VAL A 1 295 ? 27.688 -2.605 -11.648 1.00 74.06 295 VAL A O 1
ATOM 2469 N N . ALA A 1 296 ? 29.832 -3.001 -11.113 1.00 82.94 296 ALA A N 1
ATOM 2470 C CA . ALA A 1 296 ? 29.567 -4.047 -10.112 1.00 82.94 296 ALA A CA 1
ATOM 2471 C C . ALA A 1 296 ? 28.417 -3.705 -9.136 1.00 82.94 296 ALA A C 1
ATOM 2473 O O . ALA A 1 296 ? 27.697 -4.587 -8.678 1.00 82.94 296 ALA A O 1
ATOM 2474 N N . TYR A 1 297 ? 28.202 -2.412 -8.876 1.00 87.44 297 TYR A N 1
ATOM 2475 C CA . TYR A 1 297 ? 27.086 -1.890 -8.094 1.00 87.44 297 TYR A CA 1
ATOM 2476 C C . TYR A 1 297 ? 25.690 -2.230 -8.648 1.00 87.44 297 TYR A C 1
ATOM 2478 O O . TYR A 1 297 ? 24.812 -2.603 -7.876 1.00 87.44 297 TYR A O 1
ATOM 2486 N N . LEU A 1 298 ? 25.477 -2.145 -9.967 1.00 89.50 298 LEU A N 1
ATOM 2487 C CA . LEU A 1 298 ? 24.204 -2.522 -10.596 1.00 89.50 298 LEU A CA 1
ATOM 2488 C C . LEU A 1 298 ? 23.926 -4.018 -10.440 1.00 89.50 298 LEU A C 1
ATOM 2490 O O . LEU A 1 298 ? 22.774 -4.402 -10.263 1.00 89.50 298 LEU A O 1
ATOM 2494 N N . GLY A 1 299 ? 24.976 -4.846 -10.456 1.00 90.94 299 GLY A N 1
ATOM 2495 C CA . GLY A 1 299 ? 24.871 -6.275 -10.164 1.00 90.94 299 GLY A CA 1
ATOM 2496 C C . GLY A 1 299 ? 24.391 -6.535 -8.736 1.00 90.94 299 GLY A C 1
ATOM 2497 O O . GLY A 1 299 ? 23.446 -7.290 -8.547 1.00 90.94 299 GLY A O 1
ATOM 2498 N N . VAL A 1 300 ? 24.978 -5.852 -7.744 1.00 92.44 300 VAL A N 1
ATOM 2499 C CA . VAL A 1 300 ? 24.546 -5.947 -6.335 1.00 92.44 300 VAL A CA 1
ATOM 2500 C C . VAL A 1 300 ? 23.095 -5.500 -6.174 1.00 92.44 300 VAL A C 1
ATOM 2502 O O . VAL A 1 300 ? 22.297 -6.200 -5.564 1.00 92.44 300 VAL A O 1
ATOM 2505 N N . LEU A 1 301 ? 22.730 -4.358 -6.758 1.00 92.81 301 LEU A N 1
ATOM 2506 C CA . LEU A 1 301 ? 21.372 -3.837 -6.651 1.00 92.81 301 LEU A CA 1
ATOM 2507 C C . LEU A 1 301 ? 20.344 -4.756 -7.315 1.00 92.81 301 LEU A C 1
ATOM 2509 O O . LEU A 1 301 ? 19.279 -4.985 -6.751 1.00 92.81 301 LEU A O 1
ATOM 2513 N N . ARG A 1 302 ? 20.677 -5.318 -8.482 1.00 95.38 302 ARG A N 1
ATOM 2514 C CA . ARG A 1 302 ? 19.844 -6.321 -9.144 1.00 95.38 302 ARG A CA 1
ATOM 2515 C C . ARG A 1 302 ? 19.645 -7.539 -8.245 1.00 95.38 302 ARG A C 1
ATOM 2517 O O . ARG A 1 302 ? 18.506 -7.954 -8.078 1.00 95.38 302 ARG A O 1
ATOM 2524 N N . SER A 1 303 ? 20.709 -8.077 -7.644 1.00 96.38 303 SER A N 1
ATOM 2525 C CA . SER A 1 303 ? 20.596 -9.205 -6.709 1.00 96.38 303 SER A CA 1
ATOM 2526 C C . SER A 1 303 ? 19.659 -8.896 -5.541 1.00 96.38 303 SER A C 1
ATOM 2528 O O . SER A 1 303 ? 18.776 -9.699 -5.269 1.00 96.38 303 SER A O 1
ATOM 2530 N N . ASN A 1 304 ? 19.780 -7.715 -4.926 1.00 95.88 304 ASN A N 1
ATOM 2531 C CA . ASN A 1 304 ? 18.902 -7.308 -3.824 1.00 95.88 304 ASN A CA 1
ATOM 2532 C C . ASN A 1 304 ? 17.425 -7.213 -4.251 1.00 95.88 304 ASN A C 1
ATOM 2534 O O . ASN A 1 304 ? 16.544 -7.583 -3.487 1.00 95.88 304 ASN A O 1
ATOM 2538 N N . ILE A 1 305 ? 17.141 -6.728 -5.467 1.00 97.75 305 ILE A N 1
ATOM 2539 C CA . ILE A 1 305 ? 15.766 -6.658 -5.994 1.00 97.75 305 ILE A CA 1
ATOM 2540 C C . ILE A 1 305 ? 15.163 -8.063 -6.117 1.00 97.75 305 ILE A C 1
ATOM 2542 O O . ILE A 1 305 ? 14.021 -8.277 -5.718 1.00 97.75 305 ILE A O 1
ATOM 2546 N N . TYR A 1 306 ? 15.923 -9.019 -6.660 1.00 98.06 306 TYR A N 1
ATOM 2547 C CA . TYR A 1 306 ? 15.461 -10.404 -6.788 1.00 98.06 306 TYR A CA 1
ATOM 2548 C C . TYR A 1 306 ? 15.306 -11.094 -5.432 1.00 98.06 306 TYR A C 1
ATOM 2550 O O . TYR A 1 306 ? 14.369 -11.867 -5.276 1.00 98.06 306 TYR A O 1
ATOM 2558 N N . GLU A 1 307 ? 16.186 -10.814 -4.469 1.00 97.06 307 GLU A N 1
ATOM 2559 C CA . GLU A 1 307 ? 16.084 -11.346 -3.105 1.00 97.06 307 GLU A CA 1
ATOM 2560 C C . GLU A 1 307 ? 14.770 -10.911 -2.448 1.00 97.06 307 GLU A C 1
ATOM 2562 O O . GLU A 1 307 ? 13.979 -11.768 -2.071 1.00 97.06 307 GLU A O 1
ATOM 2567 N N . VAL A 1 308 ? 14.468 -9.606 -2.432 1.00 96.56 308 VAL A N 1
ATOM 2568 C CA . VAL A 1 308 ? 13.211 -9.083 -1.861 1.00 96.56 308 VAL A CA 1
ATOM 2569 C C . VAL A 1 308 ? 11.982 -9.647 -2.581 1.00 96.56 308 VAL A C 1
ATOM 2571 O O . VAL A 1 308 ? 11.019 -10.059 -1.940 1.00 96.56 308 VAL A O 1
ATOM 2574 N N . ALA A 1 309 ? 12.000 -9.716 -3.916 1.00 97.50 309 ALA A N 1
ATOM 2575 C CA . ALA A 1 309 ? 10.896 -10.316 -4.667 1.00 97.50 309 ALA A CA 1
ATOM 2576 C C . ALA A 1 309 ? 10.700 -11.804 -4.331 1.00 97.50 309 ALA A C 1
ATOM 2578 O O . ALA A 1 309 ? 9.567 -12.259 -4.191 1.00 97.50 309 ALA A O 1
ATOM 2579 N N . GLN A 1 310 ? 11.794 -12.551 -4.168 1.00 97.19 310 GLN A N 1
ATOM 2580 C CA . GLN A 1 310 ? 11.746 -13.961 -3.801 1.00 97.19 310 GLN A CA 1
ATOM 2581 C C . GLN A 1 310 ? 11.227 -14.173 -2.374 1.00 97.19 310 GLN A C 1
ATOM 2583 O O . GLN A 1 310 ? 10.510 -15.144 -2.145 1.00 97.19 310 GLN A O 1
ATOM 2588 N N . GLU A 1 311 ? 11.589 -13.315 -1.419 1.00 95.75 311 GLU A N 1
ATOM 2589 C CA . GLU A 1 311 ? 11.049 -13.359 -0.053 1.00 95.75 311 GLU A CA 1
ATOM 2590 C C . GLU A 1 311 ? 9.532 -13.132 -0.047 1.00 95.75 311 GLU A C 1
ATOM 2592 O O . GLU A 1 311 ? 8.790 -13.932 0.528 1.00 95.75 311 GLU A O 1
ATOM 2597 N N . LEU A 1 312 ? 9.053 -12.117 -0.777 1.00 95.50 312 LEU A N 1
ATOM 2598 C CA . LEU A 1 312 ? 7.621 -11.831 -0.900 1.00 95.50 312 LEU A CA 1
ATOM 2599 C C . LEU A 1 312 ? 6.837 -13.003 -1.508 1.00 95.50 312 LEU A C 1
ATOM 2601 O O . LEU A 1 312 ? 5.779 -13.353 -0.979 1.00 95.50 312 LEU A O 1
ATOM 2605 N N . ASP A 1 313 ? 7.362 -13.609 -2.577 1.00 96.25 313 ASP A N 1
ATOM 2606 C CA . ASP A 1 313 ? 6.751 -14.741 -3.289 1.00 96.25 313 ASP A CA 1
ATOM 2607 C C . ASP A 1 313 ? 6.774 -16.050 -2.476 1.00 96.25 313 ASP A C 1
ATOM 2609 O O . ASP A 1 313 ? 5.863 -16.876 -2.588 1.00 96.25 313 ASP A O 1
ATOM 2613 N N . ARG A 1 314 ? 7.794 -16.253 -1.629 1.00 95.12 314 ARG A N 1
ATOM 2614 C CA . ARG A 1 314 ? 7.966 -17.487 -0.837 1.00 95.12 314 ARG A CA 1
ATOM 2615 C C . ARG A 1 314 ? 6.797 -17.755 0.103 1.00 95.12 314 ARG A C 1
ATOM 2617 O O . ARG A 1 314 ? 6.530 -18.909 0.421 1.00 95.12 314 ARG A O 1
ATOM 2624 N N . ARG A 1 315 ? 6.095 -16.709 0.538 1.00 92.88 315 ARG A N 1
ATOM 2625 C CA . ARG A 1 315 ? 4.952 -16.815 1.456 1.00 92.88 315 ARG A CA 1
ATOM 2626 C C . ARG A 1 315 ? 3.819 -17.690 0.912 1.00 92.88 315 ARG A C 1
ATOM 2628 O O . ARG A 1 315 ? 3.103 -18.286 1.709 1.00 92.88 315 ARG A O 1
ATOM 2635 N N . ILE A 1 316 ? 3.683 -17.774 -0.412 1.00 92.50 316 ILE A N 1
ATOM 2636 C CA . ILE A 1 316 ? 2.637 -18.545 -1.102 1.00 92.50 316 ILE A CA 1
ATOM 2637 C C . ILE A 1 316 ? 3.201 -19.514 -2.157 1.00 92.50 316 ILE A C 1
ATOM 2639 O O . ILE A 1 316 ? 2.468 -19.952 -3.037 1.00 92.50 316 ILE A O 1
ATOM 2643 N N . ASP A 1 317 ? 4.505 -19.817 -2.110 1.00 92.00 317 ASP A N 1
ATOM 2644 C CA . ASP A 1 317 ? 5.205 -20.610 -3.138 1.00 92.00 317 ASP A CA 1
ATOM 2645 C C . ASP A 1 317 ? 4.952 -20.101 -4.582 1.00 92.00 317 ASP A C 1
ATOM 2647 O O . ASP A 1 317 ? 4.822 -20.877 -5.533 1.00 92.00 317 ASP A O 1
ATOM 2651 N N . GLY A 1 318 ? 4.868 -18.773 -4.741 1.00 92.38 318 GLY A N 1
ATOM 2652 C CA . GLY A 1 318 ? 4.517 -18.092 -5.989 1.00 92.38 318 GLY A CA 1
ATOM 2653 C C . GLY A 1 318 ? 5.713 -17.562 -6.790 1.00 92.38 318 GLY A C 1
ATOM 2654 O O . GLY A 1 318 ? 6.877 -17.797 -6.467 1.00 92.38 318 GLY A O 1
ATOM 2655 N N . HIS A 1 319 ? 5.410 -16.820 -7.860 1.00 96.31 319 HIS A N 1
ATOM 2656 C CA . HIS A 1 319 ? 6.397 -16.137 -8.718 1.00 96.31 319 HIS A CA 1
ATOM 2657 C C . HIS A 1 319 ? 5.920 -14.748 -9.185 1.00 96.31 319 HIS A C 1
ATOM 2659 O O . HIS A 1 319 ? 6.381 -14.232 -10.208 1.00 96.31 319 HIS A O 1
ATOM 2665 N N . PHE A 1 320 ? 4.942 -14.160 -8.497 1.00 96.94 320 PHE A N 1
ATOM 2666 C CA . PHE A 1 320 ? 4.288 -12.925 -8.919 1.00 96.94 320 PHE A CA 1
ATOM 2667 C C . PHE A 1 320 ? 5.269 -11.747 -8.931 1.00 96.94 320 PHE A C 1
ATOM 2669 O O . PHE A 1 320 ? 5.434 -11.077 -9.960 1.00 96.94 320 PHE A O 1
ATOM 2676 N N . TYR A 1 321 ? 5.968 -11.526 -7.818 1.00 97.25 321 TYR A N 1
ATOM 2677 C CA . TYR A 1 321 ? 6.911 -10.421 -7.668 1.00 97.25 321 TYR A CA 1
ATOM 2678 C C . TYR A 1 321 ? 8.171 -10.625 -8.502 1.00 97.25 321 TYR A C 1
ATOM 2680 O O . TYR A 1 321 ? 8.684 -9.660 -9.074 1.00 97.25 321 TYR A O 1
ATOM 2688 N N . LEU A 1 322 ? 8.638 -11.865 -8.651 1.00 97.56 322 LEU A N 1
ATOM 2689 C CA . LEU A 1 322 ? 9.730 -12.198 -9.567 1.00 97.56 322 LEU A CA 1
ATOM 2690 C C . LEU A 1 322 ? 9.376 -11.838 -11.016 1.00 97.56 322 LEU A C 1
ATOM 2692 O O . LEU A 1 322 ? 10.134 -11.124 -11.678 1.00 97.56 322 LEU A O 1
ATOM 2696 N N . ASN A 1 323 ? 8.196 -12.247 -11.490 1.00 97.50 323 ASN A N 1
ATOM 2697 C CA . ASN A 1 323 ? 7.718 -11.913 -12.833 1.00 97.50 323 ASN A CA 1
ATOM 2698 C C . ASN A 1 323 ? 7.564 -10.395 -13.022 1.00 97.50 323 ASN A C 1
ATOM 2700 O O . ASN A 1 323 ? 7.870 -9.864 -14.094 1.00 97.50 323 ASN A O 1
ATOM 2704 N N . PHE A 1 324 ? 7.091 -9.684 -11.995 1.00 96.38 324 PHE A N 1
ATOM 2705 C CA . PHE A 1 324 ? 7.022 -8.223 -11.992 1.00 96.38 324 PHE A CA 1
ATOM 2706 C C . PHE A 1 324 ? 8.408 -7.584 -12.136 1.00 96.38 324 PHE A C 1
ATOM 2708 O O . PHE A 1 324 ? 8.630 -6.813 -13.073 1.00 96.38 324 PHE A O 1
ATOM 2715 N N . VAL A 1 325 ? 9.362 -7.966 -11.285 1.00 97.31 325 VAL A N 1
ATOM 2716 C CA . VAL A 1 325 ? 10.748 -7.479 -11.319 1.00 97.31 325 VAL A CA 1
ATOM 2717 C C . VAL A 1 325 ? 11.396 -7.700 -12.679 1.00 97.31 325 VAL A C 1
ATOM 2719 O O . VAL A 1 325 ? 12.039 -6.791 -13.206 1.00 97.31 325 VAL A O 1
ATOM 2722 N N . GLU A 1 326 ? 11.231 -8.881 -13.274 1.00 96.69 326 GLU A N 1
ATOM 2723 C CA . GLU A 1 326 ? 11.813 -9.188 -14.581 1.00 96.69 326 GLU A CA 1
ATOM 2724 C C . GLU A 1 326 ? 11.320 -8.235 -15.673 1.00 96.69 326 GLU A C 1
ATOM 2726 O O . GLU A 1 326 ? 12.119 -7.737 -16.477 1.00 96.69 326 GLU A O 1
ATOM 2731 N N . ARG A 1 327 ? 10.017 -7.936 -15.685 1.00 95.19 327 ARG A N 1
ATOM 2732 C CA . ARG A 1 327 ? 9.432 -6.995 -16.647 1.00 95.19 327 ARG A CA 1
ATOM 2733 C C . ARG A 1 327 ? 9.909 -5.567 -16.407 1.00 95.19 327 ARG A C 1
ATOM 2735 O O . ARG A 1 327 ? 10.270 -4.892 -17.372 1.00 95.19 327 ARG A O 1
ATOM 2742 N N . GLU A 1 328 ? 9.955 -5.117 -15.157 1.00 94.81 328 GLU A N 1
ATOM 2743 C CA . GLU A 1 328 ? 10.365 -3.746 -14.835 1.00 94.81 328 GLU A CA 1
ATOM 2744 C C . GLU A 1 328 ? 11.858 -3.509 -15.086 1.00 94.81 328 GLU A C 1
ATOM 2746 O O . GLU A 1 328 ? 12.224 -2.483 -15.663 1.00 94.81 328 GLU A O 1
ATOM 2751 N N . LEU A 1 329 ? 12.732 -4.460 -14.741 1.00 94.31 329 LEU A N 1
ATOM 2752 C CA . LEU A 1 329 ? 14.162 -4.365 -15.055 1.00 94.31 329 LEU A CA 1
ATOM 2753 C C . LEU A 1 329 ? 14.395 -4.318 -16.566 1.00 94.31 329 LEU A C 1
ATOM 2755 O O . LEU A 1 329 ? 15.178 -3.493 -17.042 1.00 94.31 329 LEU A O 1
ATOM 2759 N N . LYS A 1 330 ? 13.678 -5.149 -17.334 1.00 92.94 330 LYS A N 1
ATOM 2760 C CA . LYS A 1 330 ? 13.718 -5.097 -18.799 1.00 92.94 330 LYS A CA 1
ATOM 2761 C C . LYS A 1 330 ? 13.291 -3.718 -19.309 1.00 92.94 330 LYS A C 1
ATOM 2763 O O . LYS A 1 330 ? 14.030 -3.111 -20.086 1.00 92.94 330 LYS A O 1
ATOM 2768 N N . ARG A 1 331 ? 12.161 -3.189 -18.825 1.00 91.12 331 ARG A N 1
ATOM 2769 C CA . ARG A 1 331 ? 11.653 -1.859 -19.201 1.00 91.12 331 ARG A CA 1
ATOM 2770 C C . ARG A 1 331 ? 12.677 -0.758 -18.919 1.00 91.12 331 ARG A C 1
ATOM 2772 O O . ARG A 1 331 ? 12.939 0.064 -19.794 1.00 91.12 331 ARG A O 1
ATOM 2779 N N . VAL A 1 332 ? 13.310 -0.779 -17.748 1.00 91.19 332 VAL A N 1
ATOM 2780 C CA . VAL A 1 332 ? 14.376 0.171 -17.398 1.00 91.19 332 VAL A CA 1
ATOM 2781 C C . VAL A 1 332 ? 15.512 0.114 -18.417 1.00 91.19 332 VAL A C 1
ATOM 2783 O O . VAL A 1 332 ? 15.880 1.145 -18.975 1.00 91.19 332 VAL A O 1
ATOM 2786 N N . THR A 1 333 ? 16.038 -1.077 -18.706 1.00 88.81 333 THR A N 1
ATOM 2787 C CA . THR A 1 333 ? 17.185 -1.220 -19.619 1.00 88.81 333 THR A CA 1
ATOM 2788 C C . THR A 1 333 ? 16.878 -0.843 -21.069 1.00 88.81 333 THR A C 1
ATOM 2790 O O . THR A 1 333 ? 17.788 -0.474 -21.807 1.00 88.81 333 THR A O 1
ATOM 2793 N N . GLU A 1 334 ? 15.614 -0.927 -21.488 1.00 88.69 334 GLU A N 1
ATOM 2794 C CA . GLU A 1 334 ? 15.193 -0.603 -22.854 1.00 88.69 334 GLU A CA 1
ATOM 2795 C C . GLU A 1 334 ? 14.864 0.885 -23.048 1.00 88.69 334 GLU A C 1
ATOM 2797 O O . GLU A 1 334 ? 15.076 1.415 -24.141 1.00 88.69 334 GLU A O 1
ATOM 2802 N N . PHE A 1 335 ? 14.341 1.561 -22.017 1.00 86.12 335 PHE A N 1
ATOM 2803 C CA . PHE A 1 335 ? 13.708 2.877 -22.176 1.00 86.12 335 PHE A CA 1
ATOM 2804 C C . PHE A 1 335 ? 14.315 4.000 -21.332 1.00 86.12 335 PHE A C 1
ATOM 2806 O O . PHE A 1 335 ? 14.021 5.168 -21.598 1.00 86.12 335 PHE A O 1
ATOM 2813 N N . ILE A 1 336 ? 15.170 3.692 -20.354 1.00 81.31 336 ILE A N 1
ATOM 2814 C CA . ILE A 1 336 ? 15.905 4.711 -19.600 1.00 81.31 336 ILE A CA 1
ATOM 2815 C C . ILE A 1 336 ? 17.247 4.964 -20.288 1.00 81.31 336 ILE A C 1
ATOM 2817 O O . ILE A 1 336 ? 18.132 4.109 -20.295 1.00 81.31 336 ILE A O 1
ATOM 2821 N N . VAL A 1 337 ? 17.361 6.161 -20.870 1.00 65.69 337 VAL A N 1
ATOM 2822 C CA . VAL A 1 337 ? 18.561 6.696 -21.537 1.00 65.69 337 VAL A CA 1
ATOM 2823 C C . VAL A 1 337 ? 19.336 7.614 -20.597 1.00 65.69 337 VAL A C 1
ATOM 2825 O O . VAL A 1 337 ? 18.686 8.334 -19.790 1.00 65.69 337 VAL A O 1
#

Foldseek 3Di:
DPVQVVLVVVLVVLLPDDQDPVSLVSLVCSLVPDPDLQSNLVSLLSSLVSCVQQLLVLSNLVSVVVSVVCVVVVVHDDDPVVVLVSLLSLLVNLLLLLLALPRAPVVSVVSLVSNVVVCVVVVVLLSNLLSQLSNCLSLLVPVSNVVSVVSNPPDDHDPSDDWPLVSLLSQLLSCLLQVVLVSNVVSLVCSVVDPTDPCSNLLSLLVNLLSLQLPVVDDDNCNVVSVVSLVVDDDSRLAASVLSSLQSCLQPPLPDDDDPVSVVVSVSRYRLNSVLSNLLSVLSNVCSVCVNDPDVVNVVSLVVSQVSLCSSNVSPVHCSSVVSSVVSVVSSVVRRD

Sequence (337 aa):
MNPHEELNSLYLRLKEADPSLERGESLWTIFEDTTDATLRPLALWTFSQNQFDLGHFRSFLVSFSLLMDWIRKDELTLTPKQELDLYWNYKSYLIYAAEQEDMPVALLEEDFDRFVDFCDTHGFSRTRDYIGFMLYSKLGDEEQADHYLAEWVDAPPDELSDCPSCEGFSRMTYAIERGFEDRALLLYAAIRHERGCSRMPDQAHPYILPLFISRKKDRFDWTDQLTQEVKRVKPLFTGGDEPYHLYAEMYYDPNYVWSMEEKKQLIPLLTDRGYLQFLLAHYAASYRAARHAEVAYLGVLRSNIYEVAQELDRRIDGHFYLNFVERELKRVTEFIV